Protein AF-A0A5N6JYS1-F1 (afdb_monomer_lite)

pLDDT: mean 79.21, std 24.76, range [28.66, 98.62]

Organism: Monilinia laxa (NCBI:txid61186)

Radius of gyration: 26.82 Å; chains: 1; bounding box: 50×102×78 Å

Secondary structure (DSSP, 8-state):
---PPP----------PPPPP---S-----HHHHHHHHHTTTSSS---------------------PPPPPSEEEEEEE-TT--EEEEEEE--STTPPTT---GGGSBTTTEEEEPPPTT-TT--EEEEEEEE-HHHHHHTTHHHHHHHHHHHTEEE-GGG-EEE--HHHHHHHIIIIIIITSHHHHTSSS---EEEEEEEEETTEEEEEEEE-SSEEEEEE--TT-SS-EEEEEE-TTS-S-EEEEEEEEPPP-

Structure (mmCIF, N/CA/C/O backbone):
data_AF-A0A5N6JYS1-F1
#
_entry.id   AF-A0A5N6JYS1-F1
#
loop_
_atom_site.group_PDB
_atom_site.id
_atom_site.type_symbol
_atom_site.label_atom_id
_atom_site.label_alt_id
_atom_site.label_comp_id
_atom_site.label_asym_id
_atom_site.label_entity_id
_atom_site.label_seq_id
_atom_site.pdbx_PDB_ins_code
_atom_site.Cartn_x
_atom_site.Cartn_y
_atom_site.Cartn_z
_atom_site.occupancy
_atom_site.B_iso_or_equiv
_atom_site.auth_seq_id
_atom_site.auth_comp_id
_atom_site.auth_asym_id
_atom_site.auth_atom_id
_atom_site.pdbx_PDB_model_num
ATOM 1 N N . MET A 1 1 ? -22.223 -52.448 -50.690 1.00 45.16 1 MET A N 1
ATOM 2 C CA . MET A 1 1 ? -23.169 -51.683 -51.524 1.00 45.16 1 MET A CA 1
ATOM 3 C C . MET A 1 1 ? -24.237 -51.101 -50.610 1.00 45.16 1 MET A C 1
ATOM 5 O O . MET A 1 1 ? -25.257 -51.737 -50.452 1.00 45.16 1 MET A O 1
ATOM 9 N N . PHE A 1 2 ? -23.939 -49.979 -49.949 1.00 29.14 2 PHE A N 1
ATOM 10 C CA . PHE A 1 2 ? -24.845 -49.125 -49.156 1.00 29.14 2 PHE A CA 1
ATOM 11 C C . PHE A 1 2 ? -24.061 -47.809 -48.946 1.00 29.14 2 PHE A C 1
ATOM 13 O O . PHE A 1 2 ? -23.077 -47.814 -48.219 1.00 29.14 2 PHE A O 1
ATOM 20 N N . SER A 1 3 ? -24.120 -46.875 -49.903 1.00 32.34 3 SER A N 1
ATOM 21 C CA . SER A 1 3 ? -24.964 -45.663 -49.911 1.00 32.34 3 SER A CA 1
ATOM 22 C C . SER A 1 3 ? -24.557 -44.633 -48.845 1.00 32.34 3 SER A C 1
ATOM 24 O O . SER A 1 3 ? -25.004 -44.705 -47.704 1.00 32.34 3 SER A O 1
ATOM 26 N N . GLU A 1 4 ? -23.718 -43.675 -49.254 1.00 35.41 4 GLU A N 1
ATOM 27 C CA . GLU A 1 4 ? -23.450 -42.422 -48.536 1.00 35.41 4 GLU A CA 1
ATOM 28 C C . GLU A 1 4 ? -24.687 -41.507 -48.571 1.00 35.41 4 GLU A C 1
ATOM 30 O O . GLU A 1 4 ? -25.320 -41.386 -49.626 1.00 35.41 4 GLU A O 1
ATOM 35 N N . PRO A 1 5 ? -25.030 -40.814 -47.473 1.00 37.06 5 PRO A N 1
ATOM 36 C CA . PRO A 1 5 ? -25.965 -39.707 -47.533 1.00 37.06 5 PRO A CA 1
ATOM 37 C C . PRO A 1 5 ? -25.233 -38.391 -47.826 1.00 37.06 5 PRO A C 1
ATOM 39 O O . PRO A 1 5 ? -24.403 -37.919 -47.051 1.0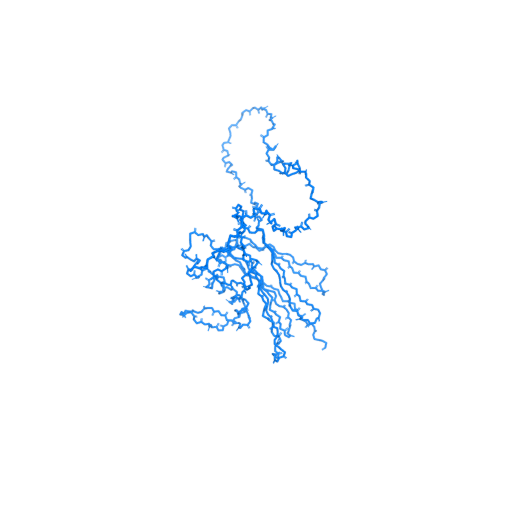0 37.06 5 PRO A O 1
ATOM 42 N N . ASN A 1 6 ? -25.612 -37.785 -48.953 1.00 34.28 6 ASN A N 1
ATOM 43 C CA . ASN A 1 6 ? -25.390 -36.381 -49.280 1.00 34.28 6 ASN A CA 1
ATOM 44 C C . ASN A 1 6 ? -25.891 -35.477 -48.143 1.00 34.28 6 ASN A C 1
ATOM 46 O O . ASN A 1 6 ? -27.088 -35.463 -47.854 1.00 34.28 6 ASN A O 1
ATOM 50 N N . ILE A 1 7 ? -25.005 -34.661 -47.570 1.00 34.16 7 ILE A N 1
ATOM 51 C CA . ILE A 1 7 ? -25.397 -33.488 -46.785 1.00 34.16 7 ILE A CA 1
ATOM 52 C C . ILE A 1 7 ? -24.895 -32.254 -47.529 1.00 34.16 7 ILE A C 1
ATOM 54 O O . ILE A 1 7 ? -23.700 -31.984 -47.627 1.00 34.16 7 ILE A O 1
ATOM 58 N N . SER A 1 8 ? -25.856 -31.531 -48.093 1.00 33.41 8 SER A N 1
ATOM 59 C CA . SER A 1 8 ? -25.707 -30.229 -48.727 1.00 33.41 8 SER A CA 1
ATOM 60 C C . SER A 1 8 ? -25.191 -29.188 -47.731 1.00 33.41 8 SER A C 1
ATOM 62 O O . SER A 1 8 ? -25.818 -28.958 -46.697 1.00 33.41 8 SER A O 1
ATOM 64 N N . LEU A 1 9 ? -24.094 -28.507 -48.069 1.00 31.94 9 LEU A N 1
ATOM 65 C CA . LEU A 1 9 ? -23.661 -27.282 -47.398 1.00 31.94 9 LEU A CA 1
ATOM 66 C C . LEU A 1 9 ? -24.655 -26.153 -47.704 1.00 31.94 9 LEU A C 1
ATOM 68 O O . LEU A 1 9 ? -24.569 -25.498 -48.740 1.00 31.94 9 LEU A O 1
ATOM 72 N N . SER A 1 10 ? -25.598 -25.913 -46.793 1.00 31.75 10 SER A N 1
ATOM 73 C CA . SER A 1 10 ? -26.324 -24.647 -46.737 1.00 31.75 10 SER A CA 1
ATOM 74 C C . SER A 1 10 ? -25.455 -23.623 -46.006 1.00 31.75 10 SER A C 1
ATOM 76 O O . SER A 1 10 ? -25.272 -23.706 -44.791 1.00 31.75 10 SER A O 1
ATOM 78 N N . THR A 1 11 ? -24.914 -22.650 -46.734 1.00 37.06 11 THR A N 1
ATOM 79 C CA . THR A 1 11 ? -24.285 -21.457 -46.160 1.00 37.06 11 THR A CA 1
ATOM 80 C C . THR A 1 11 ? -25.364 -20.563 -45.549 1.00 37.06 11 THR A C 1
ATOM 82 O O . THR A 1 11 ? -25.864 -19.642 -46.191 1.00 37.06 11 THR A O 1
ATOM 85 N N . GLY A 1 12 ? -25.761 -20.867 -44.315 1.00 30.33 12 GLY A N 1
ATOM 86 C CA . GLY A 1 12 ? -26.514 -19.957 -43.460 1.00 30.33 12 GLY A CA 1
ATOM 87 C C . GLY A 1 12 ? -25.536 -19.187 -42.582 1.00 30.33 12 GLY A C 1
ATOM 88 O O . GLY A 1 12 ? -24.854 -19.782 -41.751 1.00 30.33 12 GLY A O 1
ATOM 89 N N . SER A 1 13 ? -25.434 -17.872 -42.766 1.00 37.97 13 SER A N 1
ATOM 90 C CA . SER A 1 13 ? -24.676 -17.004 -41.866 1.00 37.97 13 SER A CA 1
ATOM 91 C C . SER A 1 13 ? -25.397 -16.914 -40.517 1.00 37.97 13 SER A C 1
ATOM 93 O O . SER A 1 13 ? -26.299 -16.094 -40.347 1.00 37.97 13 SER A O 1
ATOM 95 N N . SER A 1 14 ? -25.024 -17.745 -39.544 1.00 32.78 14 SER A N 1
ATOM 96 C CA . SER A 1 14 ? -25.437 -17.528 -38.157 1.00 32.78 14 SER A CA 1
ATOM 97 C C . SER A 1 14 ? -24.543 -16.445 -37.552 1.00 32.78 14 SER A C 1
ATOM 99 O O . SER A 1 14 ? -23.437 -16.719 -37.081 1.00 32.78 14 SER A O 1
ATOM 101 N N . ALA A 1 15 ? -25.000 -15.195 -37.615 1.00 35.41 15 ALA A N 1
ATOM 102 C CA . ALA A 1 15 ? -24.423 -14.117 -36.831 1.00 35.41 15 ALA A CA 1
ATOM 103 C C . ALA A 1 15 ? -24.631 -14.448 -35.346 1.00 35.41 15 ALA A C 1
ATOM 105 O O . ALA A 1 15 ? -25.757 -14.474 -34.859 1.00 35.41 15 ALA A O 1
ATOM 106 N N . ILE A 1 16 ? -23.546 -14.751 -34.637 1.00 38.19 16 ILE A N 1
ATOM 107 C CA . ILE A 1 16 ? -23.553 -14.771 -33.176 1.00 38.19 16 ILE A CA 1
ATOM 108 C C . ILE A 1 16 ? -23.672 -13.306 -32.749 1.00 38.19 16 ILE A C 1
ATOM 110 O O . ILE A 1 16 ? -22.707 -12.545 -32.862 1.00 38.19 16 ILE A O 1
ATOM 114 N N . GLU A 1 17 ? -24.869 -12.897 -32.330 1.00 34.84 17 GLU A N 1
ATOM 115 C CA . GLU A 1 17 ? -25.101 -11.584 -31.732 1.00 34.84 17 GLU A CA 1
ATOM 116 C C . GLU A 1 17 ? -24.231 -11.448 -30.479 1.00 34.84 17 GLU A C 1
ATOM 118 O O . GLU A 1 17 ? -24.346 -12.206 -29.514 1.00 34.84 17 GLU A O 1
ATOM 123 N N . ARG A 1 18 ? -23.306 -10.485 -30.513 1.00 38.16 18 ARG A N 1
ATOM 124 C CA . ARG A 1 18 ? -22.571 -10.057 -29.323 1.00 38.16 18 ARG A CA 1
ATOM 125 C C . ARG A 1 18 ? -23.563 -9.347 -28.400 1.00 38.16 18 ARG A C 1
ATOM 127 O O . ARG A 1 18 ? -24.349 -8.550 -28.912 1.00 38.16 18 ARG A O 1
ATOM 134 N N . PRO A 1 19 ? -23.519 -9.561 -27.073 1.00 34.88 19 PRO A N 1
ATOM 135 C CA . PRO A 1 19 ? -24.305 -8.742 -26.164 1.00 34.88 19 PRO A CA 1
ATOM 136 C C . PRO A 1 19 ? -23.917 -7.277 -26.380 1.00 34.88 19 PRO A C 1
ATOM 138 O O . PRO A 1 19 ? -22.744 -6.912 -26.270 1.00 34.88 19 PRO A O 1
ATOM 141 N N . SER A 1 20 ? -24.904 -6.466 -26.760 1.00 33.12 20 SER A N 1
ATOM 142 C CA . SER A 1 20 ? -24.770 -5.023 -26.902 1.00 33.12 20 SER A CA 1
ATOM 143 C C . SER A 1 20 ? -24.326 -4.451 -25.563 1.00 33.12 20 SER A C 1
ATOM 145 O O . SER A 1 20 ? -25.041 -4.586 -24.566 1.00 33.12 20 SER A O 1
ATOM 147 N N . SER A 1 21 ? -23.152 -3.827 -25.532 1.00 37.12 21 SER A N 1
ATOM 148 C CA . SER A 1 21 ? -22.798 -2.947 -24.434 1.00 37.12 21 SER A CA 1
ATOM 149 C C . SER A 1 21 ? -23.857 -1.844 -24.385 1.00 37.12 21 SER A C 1
ATOM 151 O O . SER A 1 21 ? -24.158 -1.185 -25.377 1.00 37.12 21 SER A O 1
ATOM 153 N N . THR A 1 22 ? -24.523 -1.725 -23.243 1.00 40.88 22 THR A N 1
ATOM 154 C CA . THR A 1 22 ? -25.420 -0.612 -22.942 1.00 40.88 22 THR A CA 1
ATOM 155 C C . THR A 1 22 ? -24.595 0.511 -22.328 1.00 40.88 22 THR A C 1
ATOM 157 O O . THR A 1 22 ? -24.808 0.910 -21.185 1.00 40.88 22 THR A O 1
ATOM 160 N N . ASP A 1 23 ? -23.595 0.986 -23.054 1.00 40.16 23 ASP A N 1
ATOM 161 C CA . ASP A 1 23 ? -23.034 2.311 -22.870 1.00 40.16 23 ASP A CA 1
ATOM 162 C C . ASP A 1 23 ? -24.026 3.295 -23.495 1.00 40.16 23 ASP A C 1
ATOM 164 O O . ASP A 1 23 ? -24.201 3.388 -24.708 1.00 40.16 23 ASP A O 1
ATOM 168 N N . GLY A 1 24 ? -24.790 3.946 -22.617 1.00 34.91 24 GLY A N 1
ATOM 169 C CA . GLY A 1 24 ? -25.842 4.878 -22.991 1.00 34.91 24 GLY A CA 1
ATOM 170 C C . GLY A 1 24 ? -25.336 5.984 -23.917 1.00 34.91 24 GLY A C 1
ATOM 171 O O . GLY A 1 24 ? -24.263 6.556 -23.719 1.00 34.91 24 GLY A O 1
ATOM 172 N N . TYR A 1 25 ? -26.164 6.315 -24.907 1.00 39.53 25 TYR A N 1
ATOM 173 C CA . TYR A 1 25 ? -26.065 7.512 -25.738 1.00 39.53 25 TYR A CA 1
ATOM 174 C C . TYR A 1 25 ? -26.181 8.782 -24.875 1.00 39.53 25 TYR A C 1
ATOM 176 O O . TYR A 1 25 ? -27.241 9.393 -24.790 1.00 39.53 25 TYR A O 1
ATOM 184 N N . ALA A 1 26 ? -25.098 9.164 -24.200 1.00 38.31 26 ALA A N 1
ATOM 185 C CA . ALA A 1 26 ? -24.898 10.483 -23.598 1.00 38.31 26 ALA A CA 1
ATOM 186 C C . ALA A 1 26 ? -23.414 10.701 -23.243 1.00 38.31 26 ALA A C 1
ATOM 188 O O . ALA A 1 26 ? -23.075 11.062 -22.121 1.00 38.31 26 ALA A O 1
ATOM 189 N N . SER A 1 27 ? -22.507 10.469 -24.195 1.00 39.09 27 SER A N 1
ATOM 190 C CA . SER A 1 27 ? -21.166 11.066 -24.133 1.00 39.09 27 SER A CA 1
ATOM 191 C C . SER A 1 27 ? -21.196 12.350 -24.965 1.00 39.09 27 SER A C 1
ATOM 193 O O . SER A 1 27 ? -21.587 12.269 -26.132 1.00 39.09 27 SER A O 1
ATOM 195 N N . PRO A 1 28 ? -20.843 13.530 -24.423 1.00 38.03 28 PRO A N 1
ATOM 196 C CA . PRO A 1 28 ? -20.785 14.746 -25.223 1.00 38.03 28 PRO A CA 1
ATOM 197 C C . PRO A 1 28 ? -19.745 14.578 -26.331 1.00 38.03 28 PRO A C 1
ATOM 199 O O . PRO A 1 28 ? -18.569 14.340 -26.063 1.00 38.03 28 PRO A O 1
ATOM 202 N N . VAL A 1 29 ? -20.191 14.695 -27.579 1.00 46.28 29 VAL A N 1
ATOM 203 C CA . VAL A 1 29 ? -19.352 14.655 -28.782 1.00 46.28 29 VAL A CA 1
ATOM 204 C C . VAL A 1 29 ? -18.820 16.063 -29.067 1.00 46.28 29 VAL A C 1
ATOM 206 O O . VAL A 1 29 ? -18.966 16.569 -30.168 1.00 46.28 29 VAL A O 1
ATOM 209 N N . ASP A 1 30 ? -18.233 16.726 -28.071 1.00 44.41 30 ASP A N 1
ATOM 210 C CA . ASP A 1 30 ? -17.579 18.024 -28.278 1.00 44.41 30 ASP A CA 1
ATOM 211 C C . ASP A 1 30 ? -16.066 17.812 -28.336 1.00 44.41 30 ASP A C 1
ATOM 213 O O . ASP A 1 30 ? -15.340 17.982 -27.354 1.00 44.41 30 ASP A O 1
ATOM 217 N N . GLN A 1 31 ? -15.582 17.435 -29.523 1.00 46.91 31 GLN A N 1
ATOM 218 C CA . GLN A 1 31 ? -14.148 17.420 -29.837 1.00 46.91 31 GLN A CA 1
ATOM 219 C C . GLN A 1 31 ? -13.515 18.821 -29.727 1.00 46.91 31 GLN A C 1
ATOM 221 O O . GLN A 1 31 ? -12.303 18.920 -29.553 1.00 46.91 31 GLN A O 1
ATOM 226 N N . GLU A 1 32 ? -14.312 19.893 -29.747 1.00 43.34 32 GLU A N 1
ATOM 227 C CA . GLU A 1 32 ? -13.820 21.273 -29.655 1.00 43.34 32 GLU A CA 1
ATOM 228 C C . GLU A 1 32 ? -13.340 21.657 -28.242 1.00 43.34 32 GLU A C 1
ATOM 230 O O . GLU A 1 32 ? -12.307 22.311 -28.115 1.00 43.34 32 GLU A O 1
ATOM 235 N N . LYS A 1 33 ? -13.970 21.164 -27.162 1.00 41.94 33 LYS A N 1
ATOM 236 C CA . LYS A 1 33 ? -13.550 21.501 -25.780 1.00 41.94 33 LYS A CA 1
ATOM 237 C C . LYS A 1 33 ? -12.252 20.826 -25.340 1.00 41.94 33 LYS A C 1
ATOM 239 O O . LYS A 1 33 ? -11.514 21.371 -24.522 1.00 41.94 33 LYS A O 1
ATOM 244 N N . VAL A 1 34 ? -11.954 19.644 -25.883 1.00 42.91 34 VAL A N 1
ATOM 245 C CA . VAL A 1 34 ? -10.694 18.935 -25.594 1.00 42.91 34 VAL A CA 1
ATOM 246 C C . VAL A 1 34 ? -9.514 19.638 -26.274 1.00 42.91 34 VAL A C 1
ATOM 248 O O . VAL A 1 34 ? -8.416 19.677 -25.717 1.00 42.91 34 VAL A O 1
ATOM 251 N N . ILE A 1 35 ? -9.750 20.251 -27.439 1.00 45.38 35 ILE A N 1
ATOM 252 C CA . ILE A 1 35 ? -8.749 21.056 -28.146 1.00 45.38 35 ILE A CA 1
ATOM 253 C C . ILE A 1 35 ? -8.530 22.390 -27.423 1.00 45.38 35 ILE A C 1
ATOM 255 O O . ILE A 1 35 ? -7.378 22.782 -27.247 1.00 45.38 35 ILE A O 1
ATOM 259 N N . GLU A 1 36 ? -9.590 23.030 -26.916 1.00 39.97 36 GLU A N 1
ATOM 260 C CA . GLU A 1 36 ? -9.508 24.344 -26.259 1.00 39.97 36 GLU A CA 1
ATOM 261 C C . GLU A 1 36 ? -8.572 24.344 -25.028 1.00 39.97 36 GLU A C 1
ATOM 263 O O . GLU A 1 36 ? -7.779 25.273 -24.834 1.00 39.97 36 GLU A O 1
ATOM 268 N N . MET A 1 37 ? -8.560 23.246 -24.258 1.00 42.53 37 MET A N 1
ATOM 269 C CA . MET A 1 37 ? -7.674 23.080 -23.095 1.00 42.53 37 MET A CA 1
ATOM 270 C C . MET A 1 37 ? -6.198 22.858 -23.481 1.00 42.53 37 MET A C 1
ATOM 272 O O . MET A 1 37 ? -5.306 23.252 -22.733 1.00 42.53 37 MET A O 1
ATOM 276 N N . HIS A 1 38 ? -5.923 22.265 -24.651 1.00 41.84 38 HIS A N 1
ATOM 277 C CA . HIS A 1 38 ? -4.558 22.115 -25.178 1.00 41.84 38 HIS A CA 1
ATOM 278 C C . HIS A 1 38 ? -4.071 23.373 -25.918 1.00 41.84 38 HIS A C 1
ATOM 280 O O . HIS A 1 38 ? -2.881 23.685 -25.871 1.00 41.84 38 HIS A O 1
ATOM 286 N N . SER A 1 39 ? -4.964 24.136 -26.558 1.00 38.03 39 SER A N 1
ATOM 287 C CA . SER A 1 39 ? -4.609 25.380 -27.254 1.00 38.03 39 SER A CA 1
ATOM 288 C C . SER A 1 39 ? -4.333 26.551 -26.310 1.00 38.03 39 SER A C 1
ATOM 290 O O . SER A 1 39 ? -3.505 27.401 -26.631 1.00 38.03 39 SER A O 1
ATOM 292 N N . ALA A 1 40 ? -4.951 26.583 -25.122 1.00 40.28 40 ALA A N 1
ATOM 293 C CA . ALA A 1 40 ? -4.690 27.623 -24.121 1.00 40.28 40 ALA A CA 1
ATOM 294 C C . ALA A 1 40 ? -3.216 27.660 -23.665 1.00 40.28 40 ALA A C 1
ATOM 296 O O . ALA A 1 40 ? -2.707 28.717 -23.302 1.00 40.28 40 ALA A O 1
ATOM 297 N N . LEU A 1 41 ? -2.510 26.528 -23.748 1.00 40.97 41 LEU A N 1
ATOM 298 C CA . LEU A 1 41 ? -1.088 26.421 -23.410 1.00 40.97 41 LEU A CA 1
ATOM 299 C C . LEU A 1 41 ? -0.163 26.919 -24.539 1.00 40.97 41 LEU A C 1
ATOM 301 O O . LEU A 1 41 ? 0.992 27.246 -24.283 1.00 40.97 41 LEU A O 1
ATOM 305 N N . LEU A 1 42 ? -0.671 27.018 -25.774 1.00 39.12 42 LEU A N 1
ATOM 306 C CA . LEU A 1 42 ? 0.089 27.446 -26.956 1.00 39.12 42 LEU A CA 1
ATOM 307 C C . LEU A 1 42 ? -0.069 28.940 -27.290 1.00 39.12 42 LEU A C 1
ATOM 309 O O . LEU A 1 42 ? 0.766 29.481 -28.007 1.00 39.12 42 LEU A O 1
ATOM 313 N N . ASN A 1 43 ? -1.075 29.630 -26.739 1.00 32.69 43 ASN A N 1
ATOM 314 C CA . ASN A 1 43 ? -1.372 31.033 -27.069 1.00 32.69 43 ASN A CA 1
ATOM 315 C C . ASN A 1 43 ? -0.724 32.090 -26.151 1.00 32.69 43 ASN A C 1
ATOM 317 O O . ASN A 1 43 ? -0.975 33.276 -26.339 1.00 32.69 43 ASN A O 1
ATOM 321 N N . LEU A 1 44 ? 0.142 31.723 -25.198 1.00 37.62 44 LEU A N 1
ATOM 322 C CA . LEU A 1 44 ? 0.865 32.711 -24.370 1.00 37.62 44 LEU A CA 1
ATOM 323 C C . LEU A 1 44 ? 2.254 33.077 -24.927 1.00 37.62 44 LEU A C 1
ATOM 325 O O . LEU A 1 44 ? 3.114 33.575 -24.205 1.00 37.62 44 LEU A O 1
ATOM 329 N N . ALA A 1 45 ? 2.497 32.822 -26.212 1.00 41.59 45 ALA A N 1
ATOM 330 C CA . ALA A 1 45 ? 3.784 33.081 -26.847 1.00 41.59 45 ALA A CA 1
ATOM 331 C C . ALA A 1 45 ? 3.651 33.855 -28.164 1.00 41.59 45 ALA A C 1
ATOM 333 O O . ALA A 1 45 ? 4.309 33.500 -29.132 1.00 41.59 45 ALA A O 1
ATOM 334 N N . GLN A 1 46 ? 2.830 34.909 -28.219 1.00 42.84 46 GLN A N 1
ATOM 335 C CA . GLN A 1 46 ? 3.012 35.983 -29.206 1.00 42.84 46 GLN A CA 1
ATOM 336 C C . GLN A 1 46 ? 2.088 37.175 -28.942 1.00 42.84 46 GLN A C 1
ATOM 338 O O . GLN A 1 46 ? 0.905 37.105 -29.231 1.00 42.84 46 GLN A O 1
ATOM 343 N N . GLU A 1 47 ? 2.657 38.275 -28.446 1.00 29.91 47 GLU A N 1
ATOM 344 C CA . GLU A 1 47 ? 2.360 39.654 -28.868 1.00 29.91 47 GLU A CA 1
ATOM 345 C C . GLU A 1 47 ? 3.408 40.586 -28.231 1.00 29.91 47 GLU A C 1
ATOM 347 O O . GLU A 1 47 ? 3.641 40.553 -27.024 1.00 29.91 47 GLU A O 1
ATOM 352 N N . GLY A 1 48 ? 4.144 41.324 -29.066 1.00 31.89 48 GLY A N 1
ATOM 353 C CA . GLY A 1 48 ? 5.336 42.079 -28.669 1.00 31.89 48 GLY A CA 1
ATOM 354 C C . GLY A 1 48 ? 5.107 43.574 -28.458 1.00 31.89 48 GLY A C 1
ATOM 355 O O . GLY A 1 48 ? 4.067 44.117 -28.813 1.00 31.89 48 GLY A O 1
ATOM 356 N N . THR A 1 49 ? 6.137 44.272 -27.970 1.00 28.66 49 THR A N 1
ATOM 357 C CA . THR A 1 49 ? 6.435 45.662 -28.361 1.00 28.66 49 THR A CA 1
ATOM 358 C C . THR A 1 49 ? 7.937 45.939 -28.184 1.00 28.66 49 THR A C 1
ATOM 360 O O . THR A 1 49 ? 8.558 45.477 -27.231 1.00 28.66 49 THR A O 1
ATOM 363 N N . ILE A 1 50 ? 8.520 46.637 -29.157 1.00 39.44 50 ILE A N 1
ATOM 364 C CA . ILE A 1 50 ? 9.934 47.036 -29.280 1.00 39.44 50 ILE A CA 1
ATOM 365 C C . ILE A 1 50 ? 10.130 48.376 -28.553 1.00 39.44 50 ILE A C 1
ATOM 367 O O . ILE A 1 50 ? 9.269 49.213 -28.766 1.00 39.44 50 ILE A O 1
ATOM 371 N N . GLU A 1 51 ? 11.230 48.595 -27.801 1.00 31.95 51 GLU A N 1
ATOM 372 C CA . GLU A 1 51 ? 12.090 49.817 -27.806 1.00 31.95 51 GLU A CA 1
ATOM 373 C C . GLU A 1 51 ? 13.379 49.648 -26.942 1.00 31.95 51 GLU A C 1
ATOM 375 O O . GLU A 1 51 ? 13.296 49.331 -25.761 1.00 31.95 51 GLU A O 1
ATOM 380 N N . GLY A 1 52 ? 14.556 49.953 -27.526 1.00 31.42 52 GLY A N 1
ATOM 381 C CA . GLY A 1 52 ? 15.709 50.615 -26.864 1.00 31.42 52 GLY A CA 1
ATOM 382 C C . GLY A 1 52 ? 16.797 49.782 -26.139 1.00 31.42 52 GLY A C 1
ATOM 383 O O . GLY A 1 52 ? 16.458 48.973 -25.286 1.00 31.42 52 GLY A O 1
ATOM 384 N N . PRO A 1 53 ? 18.114 49.994 -26.399 1.00 54.69 53 PRO A N 1
ATOM 385 C CA . PRO A 1 53 ? 19.189 49.108 -25.939 1.00 54.69 53 PRO A CA 1
ATOM 386 C C . PRO A 1 53 ? 19.788 49.528 -24.587 1.00 54.69 53 PRO A C 1
ATOM 388 O O . PRO A 1 53 ? 20.037 50.709 -24.360 1.00 54.69 53 PRO A O 1
ATOM 391 N N . ASN A 1 54 ? 20.111 48.557 -23.729 1.00 33.19 54 ASN A N 1
ATOM 392 C CA . ASN A 1 54 ? 21.266 48.643 -22.830 1.00 33.19 54 ASN A CA 1
ATOM 393 C C . ASN A 1 54 ? 21.680 47.251 -22.340 1.00 33.19 54 ASN A C 1
ATOM 395 O O . ASN A 1 54 ? 20.871 46.472 -21.837 1.00 33.19 54 ASN A O 1
ATOM 399 N N . GLU A 1 55 ? 22.966 46.964 -22.515 1.00 46.22 55 GLU A N 1
ATOM 400 C CA . GLU A 1 55 ? 23.649 45.764 -22.055 1.00 46.22 55 GLU A CA 1
ATOM 401 C C . GLU A 1 55 ? 23.511 45.583 -20.538 1.00 46.22 55 GLU A C 1
ATOM 403 O O . GLU A 1 55 ? 23.935 46.420 -19.746 1.00 46.22 55 GLU A O 1
ATOM 408 N N . SER A 1 56 ? 22.990 44.432 -20.127 1.00 36.12 56 SER A N 1
ATOM 409 C CA . SER A 1 56 ? 23.571 43.665 -19.025 1.00 36.12 56 SER A CA 1
ATOM 410 C C . SER A 1 56 ? 23.128 42.215 -19.181 1.00 36.12 56 SER A C 1
ATOM 412 O O . SER A 1 56 ? 21.952 41.876 -19.068 1.00 36.12 56 SER A O 1
ATOM 414 N N . THR A 1 57 ? 24.083 41.358 -19.526 1.00 39.59 57 THR A N 1
ATOM 415 C CA . THR A 1 57 ? 23.900 39.914 -19.650 1.00 39.59 57 THR A CA 1
ATOM 416 C C . THR A 1 57 ? 23.539 39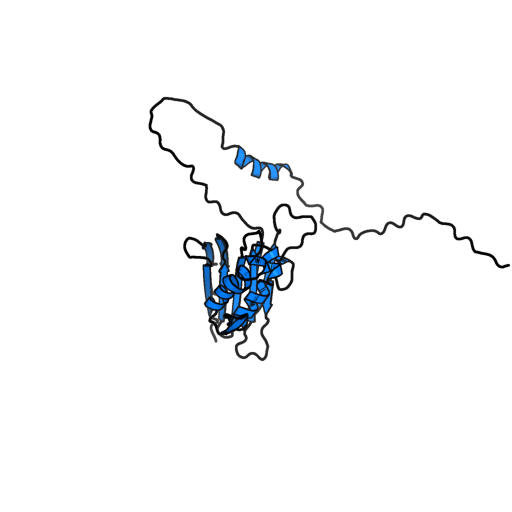.339 -18.284 1.00 39.59 57 THR A C 1
ATOM 418 O O . THR A 1 57 ? 24.410 39.017 -17.481 1.00 39.59 57 THR A O 1
ATOM 421 N N . ILE A 1 58 ? 22.243 39.223 -18.005 1.00 42.56 58 ILE A N 1
ATOM 422 C CA . ILE A 1 58 ? 21.724 38.335 -16.970 1.00 42.56 58 ILE A CA 1
ATOM 423 C C . ILE A 1 58 ? 21.315 37.061 -17.703 1.00 42.56 58 ILE A C 1
ATOM 425 O O . ILE A 1 58 ? 20.246 36.999 -18.312 1.00 42.56 58 ILE A O 1
ATOM 429 N N . GLU A 1 59 ? 22.182 36.047 -17.667 1.00 42.41 59 GLU A N 1
ATOM 430 C CA . GLU A 1 59 ? 21.808 34.671 -17.999 1.00 42.41 59 GLU A CA 1
ATOM 431 C C . GLU A 1 59 ? 20.738 34.205 -17.000 1.00 42.41 59 GLU A C 1
ATOM 433 O O . GLU A 1 59 ? 21.011 33.595 -15.967 1.00 42.41 59 GLU A O 1
ATOM 438 N N . SER A 1 60 ? 19.484 34.534 -17.295 1.00 42.03 60 SER A N 1
ATOM 439 C CA . SER A 1 60 ? 18.333 33.922 -16.652 1.00 42.03 60 SER A CA 1
ATOM 440 C C . SER A 1 60 ? 18.144 32.549 -17.284 1.00 42.03 60 SER A C 1
ATOM 442 O O . SER A 1 60 ? 17.462 32.371 -18.289 1.00 42.03 60 SER A O 1
ATOM 444 N N . THR A 1 61 ? 18.798 31.551 -16.693 1.00 41.16 61 THR A N 1
ATOM 445 C CA . THR A 1 61 ? 18.380 30.162 -16.872 1.00 41.16 61 THR A CA 1
ATOM 446 C C . THR A 1 61 ? 16.874 30.099 -16.584 1.00 41.16 61 THR A C 1
ATOM 448 O O . THR A 1 61 ? 16.446 30.530 -15.507 1.00 41.16 61 THR A O 1
ATOM 451 N N . PRO A 1 62 ? 16.030 29.644 -17.529 1.00 44.00 62 PRO A N 1
ATOM 452 C CA . PRO A 1 62 ? 14.601 29.579 -17.285 1.00 44.00 62 PRO A CA 1
ATOM 453 C C . PRO A 1 62 ? 14.381 28.577 -16.153 1.00 44.00 62 PRO A C 1
ATOM 455 O O . PRO A 1 62 ? 14.647 27.383 -16.304 1.00 44.00 62 PRO A O 1
ATOM 458 N N . LYS A 1 63 ? 13.929 29.067 -14.992 1.00 43.28 63 LYS A N 1
ATOM 459 C CA . LYS A 1 63 ? 13.443 28.209 -13.910 1.00 43.28 63 LYS A CA 1
ATOM 460 C C . LYS A 1 63 ? 12.331 27.351 -14.507 1.00 43.28 63 LYS A C 1
ATOM 462 O O . LYS A 1 63 ? 11.290 27.888 -14.883 1.00 43.28 63 LYS A O 1
ATOM 467 N N . LYS A 1 64 ? 12.565 26.040 -14.632 1.00 50.12 64 LYS A N 1
ATOM 468 C CA . LYS A 1 64 ? 11.505 25.072 -14.936 1.00 50.12 64 LYS A CA 1
ATOM 469 C C . LYS A 1 64 ? 10.344 25.365 -13.987 1.00 50.12 64 LYS A C 1
ATOM 471 O O . LYS A 1 64 ? 10.545 25.398 -12.776 1.00 50.12 64 LYS A O 1
ATOM 476 N N . LEU A 1 65 ? 9.162 25.615 -14.540 1.00 52.62 65 LEU A N 1
ATOM 477 C CA . LEU A 1 65 ? 7.928 25.599 -13.767 1.00 52.62 65 LEU A CA 1
ATOM 478 C C . LEU A 1 65 ? 7.819 24.203 -13.146 1.00 52.62 65 LEU A C 1
ATOM 480 O O . LEU A 1 65 ? 7.713 23.214 -13.869 1.00 52.62 65 LEU A O 1
ATOM 484 N N . ASP A 1 66 ? 7.943 24.137 -11.824 1.00 65.94 66 ASP A N 1
ATOM 485 C CA . ASP A 1 66 ? 7.914 22.906 -11.035 1.00 65.94 66 ASP A CA 1
ATOM 486 C C . ASP A 1 66 ? 6.458 22.449 -10.871 1.00 65.94 66 ASP A C 1
ATOM 488 O O . ASP A 1 66 ? 5.820 22.654 -9.839 1.00 65.94 66 ASP A O 1
ATOM 492 N N . VAL A 1 67 ? 5.873 21.965 -11.968 1.00 76.75 67 VAL A N 1
ATOM 493 C CA . VAL A 1 67 ? 4.509 21.430 -11.991 1.00 76.75 67 VAL A CA 1
ATOM 494 C C . VAL A 1 67 ? 4.555 19.921 -11.766 1.00 76.75 67 VAL A C 1
ATOM 496 O O . VAL A 1 67 ? 5.192 19.195 -12.530 1.00 76.75 67 VAL A O 1
ATOM 499 N N . ASP A 1 68 ? 3.876 19.447 -10.718 1.00 78.25 68 ASP A N 1
ATOM 500 C CA . ASP A 1 68 ? 3.762 18.015 -10.427 1.00 78.25 68 ASP A CA 1
ATOM 501 C C . ASP A 1 68 ? 3.028 17.307 -11.581 1.00 78.25 68 ASP A C 1
ATOM 503 O O . ASP A 1 68 ? 1.913 17.685 -11.956 1.00 78.25 68 ASP A O 1
ATOM 507 N N . LEU A 1 69 ? 3.633 16.253 -12.140 1.00 79.69 69 LEU A N 1
ATOM 508 C CA . LEU A 1 69 ? 2.947 15.398 -13.106 1.00 79.69 69 LEU A CA 1
ATOM 509 C C . LEU A 1 69 ? 1.949 14.501 -12.371 1.00 79.69 69 LEU A C 1
ATOM 511 O O . LEU A 1 69 ? 2.317 13.692 -11.518 1.00 79.69 69 LEU A O 1
ATOM 515 N N . ILE A 1 70 ? 0.674 14.627 -12.732 1.00 78.12 70 ILE A N 1
ATOM 516 C CA . ILE A 1 70 ? -0.398 13.812 -12.162 1.00 78.12 70 ILE A CA 1
ATOM 517 C C . ILE A 1 70 ? -0.309 12.398 -12.737 1.00 78.12 70 ILE A C 1
ATOM 519 O O . ILE A 1 70 ? -0.194 12.208 -13.947 1.00 78.12 70 ILE A O 1
ATOM 523 N N . THR A 1 71 ? -0.376 11.402 -11.855 1.00 79.88 71 THR A N 1
ATOM 524 C CA . THR A 1 71 ? -0.461 9.992 -12.243 1.00 79.88 71 THR A CA 1
ATOM 525 C C . THR A 1 71 ? -1.906 9.511 -12.165 1.00 79.88 71 THR A C 1
ATOM 527 O O . THR A 1 71 ? -2.658 9.907 -11.276 1.00 79.88 71 THR A O 1
ATOM 530 N N . ASP A 1 72 ? -2.295 8.620 -13.077 1.00 84.25 72 ASP A N 1
ATOM 531 C CA . ASP A 1 72 ? -3.689 8.189 -13.246 1.00 84.25 72 ASP A CA 1
ATOM 532 C C . ASP A 1 72 ? -4.163 7.166 -12.197 1.00 84.25 72 ASP A C 1
ATOM 534 O O . ASP A 1 72 ? -5.045 6.369 -12.500 1.00 84.25 72 ASP A O 1
ATOM 538 N N . THR A 1 73 ? -3.579 7.113 -10.994 1.00 93.38 73 THR A N 1
ATOM 539 C CA . THR A 1 73 ? -3.915 6.095 -9.979 1.00 93.38 73 THR A CA 1
ATOM 540 C C . THR A 1 73 ? -4.373 6.723 -8.671 1.00 93.38 73 THR A C 1
ATOM 542 O O . THR A 1 73 ? -3.704 7.590 -8.116 1.00 93.38 73 THR A O 1
ATOM 545 N N . VAL A 1 74 ? -5.491 6.224 -8.145 1.00 96.88 74 VAL A N 1
ATOM 546 C CA . VAL A 1 74 ? -6.072 6.633 -6.861 1.00 96.88 74 VAL A CA 1
ATOM 547 C C . VAL A 1 74 ? -6.416 5.409 -6.018 1.00 96.88 74 VAL A C 1
ATOM 549 O O . VAL A 1 74 ? -6.692 4.330 -6.546 1.00 96.88 74 VAL A O 1
ATOM 552 N N . GLY A 1 75 ? -6.426 5.574 -4.698 1.00 97.38 75 GLY A N 1
ATOM 553 C CA . GLY A 1 75 ? -6.803 4.521 -3.761 1.00 97.38 75 GLY A CA 1
ATOM 554 C C . GLY A 1 75 ? -7.472 5.086 -2.518 1.00 97.38 75 GLY A C 1
ATOM 555 O O . GLY A 1 75 ? -7.214 6.223 -2.127 1.00 97.38 75 GLY A O 1
ATOM 556 N N . ALA A 1 76 ? -8.337 4.286 -1.904 1.00 98.25 76 ALA A N 1
ATOM 557 C CA . ALA A 1 76 ? -9.054 4.644 -0.690 1.00 98.25 76 ALA A CA 1
ATOM 558 C C . ALA A 1 76 ? -9.158 3.441 0.248 1.00 98.25 76 ALA A C 1
ATOM 560 O O . ALA A 1 76 ? -9.309 2.300 -0.193 1.00 98.25 76 ALA A O 1
ATOM 561 N N . ILE A 1 77 ? -9.101 3.722 1.548 1.00 98.50 77 ILE A N 1
ATOM 562 C CA . ILE A 1 77 ? -9.352 2.764 2.623 1.00 98.50 77 ILE A CA 1
ATOM 563 C C . ILE A 1 77 ? -10.412 3.384 3.529 1.00 98.50 77 ILE A C 1
ATOM 565 O O . ILE A 1 77 ? -10.288 4.544 3.921 1.00 98.50 77 ILE A O 1
ATOM 569 N N . ALA A 1 78 ? -11.450 2.619 3.846 1.00 97.38 78 ALA A N 1
ATOM 570 C CA . ALA A 1 78 ? -12.542 3.033 4.711 1.00 97.38 78 ALA A CA 1
ATOM 571 C C . ALA A 1 78 ? -12.722 2.029 5.851 1.00 97.38 78 ALA A C 1
ATOM 573 O O . ALA A 1 78 ? -12.527 0.826 5.672 1.00 97.38 78 ALA A O 1
ATOM 574 N N . ILE A 1 79 ? -13.111 2.541 7.015 1.00 95.75 79 ILE A N 1
ATOM 575 C CA . ILE A 1 79 ? -13.488 1.744 8.180 1.00 95.75 79 ILE A CA 1
ATOM 576 C C . ILE A 1 79 ? -14.860 2.227 8.633 1.00 95.75 79 ILE A C 1
ATOM 578 O O . ILE A 1 79 ? -15.070 3.432 8.781 1.00 95.75 79 ILE A O 1
ATOM 582 N N . ASP A 1 80 ? -15.800 1.302 8.803 1.00 93.94 80 ASP A N 1
ATOM 583 C CA . ASP A 1 80 ? -17.148 1.629 9.263 1.00 93.94 80 ASP A CA 1
ATOM 584 C C . ASP A 1 80 ? -17.258 1.682 10.799 1.00 93.94 80 ASP A C 1
ATOM 586 O O . ASP A 1 80 ? -16.311 1.396 11.532 1.00 93.94 80 ASP A O 1
ATOM 590 N N . MET A 1 81 ? -18.443 2.038 11.304 1.00 90.81 81 MET A N 1
ATOM 591 C CA . MET A 1 81 ? -18.703 2.123 12.749 1.00 90.81 81 MET A CA 1
ATOM 592 C C . MET A 1 81 ? -18.637 0.775 13.483 1.00 90.81 81 MET A C 1
ATOM 594 O O . MET A 1 81 ? -18.570 0.757 14.707 1.00 90.81 81 MET A O 1
ATOM 598 N N . TYR A 1 82 ? -18.649 -0.343 12.753 1.00 89.69 82 TYR A N 1
ATOM 599 C CA . TYR A 1 82 ? -18.488 -1.688 13.306 1.00 89.69 82 TYR A CA 1
ATOM 600 C C . TYR A 1 82 ? -17.024 -2.154 13.269 1.00 89.69 82 TYR A C 1
ATOM 602 O O . TYR A 1 82 ? -16.731 -3.294 13.620 1.00 89.69 82 TYR A O 1
ATOM 610 N N . GLY A 1 83 ? -16.097 -1.298 12.824 1.00 89.12 83 GLY A N 1
ATOM 611 C CA . GLY A 1 83 ? -14.677 -1.617 12.714 1.00 89.12 83 GLY A CA 1
ATOM 612 C C . GLY A 1 83 ? -14.330 -2.514 11.524 1.00 89.12 83 GLY A C 1
ATOM 613 O O . GLY A 1 83 ? -13.231 -3.074 11.498 1.00 89.12 83 GLY A O 1
ATOM 614 N N . ARG A 1 84 ? -15.232 -2.666 10.542 1.00 93.31 84 ARG A N 1
ATOM 615 C CA . ARG A 1 84 ? -14.967 -3.424 9.312 1.00 93.31 84 ARG A CA 1
ATOM 616 C C . ARG A 1 84 ? -14.195 -2.551 8.336 1.00 93.31 84 ARG A C 1
ATOM 618 O O . ARG A 1 84 ? -14.579 -1.409 8.086 1.00 93.31 84 ARG A O 1
ATOM 625 N N . ILE A 1 85 ? -13.124 -3.104 7.775 1.00 96.56 85 ILE A N 1
ATOM 626 C CA . ILE A 1 85 ? -12.251 -2.409 6.831 1.00 96.56 85 ILE A CA 1
ATOM 627 C C . ILE A 1 85 ? -12.594 -2.785 5.388 1.00 96.56 85 ILE A C 1
ATOM 629 O O . ILE A 1 85 ? -12.884 -3.941 5.077 1.00 96.56 85 ILE A O 1
ATOM 633 N N . ALA A 1 86 ? -12.530 -1.806 4.496 1.00 97.62 86 ALA A N 1
ATOM 634 C CA . ALA A 1 86 ? -12.625 -1.997 3.058 1.00 97.62 86 ALA A CA 1
ATOM 635 C C . ALA A 1 86 ? -11.582 -1.126 2.359 1.00 97.62 86 ALA A C 1
ATOM 637 O O . ALA A 1 86 ? -11.246 -0.038 2.828 1.00 97.62 86 ALA A O 1
ATOM 638 N N . ALA A 1 87 ? -11.082 -1.593 1.221 1.00 98.25 87 ALA A N 1
ATOM 639 C CA . ALA A 1 87 ? -10.129 -0.849 0.418 1.00 98.25 87 ALA A CA 1
ATOM 640 C C . ALA A 1 87 ? -10.410 -1.035 -1.067 1.00 98.25 87 ALA A C 1
ATOM 642 O O . ALA A 1 87 ? -10.925 -2.072 -1.489 1.00 98.25 87 ALA A O 1
ATOM 643 N N . ALA A 1 88 ? -10.053 -0.025 -1.853 1.00 98.12 88 ALA A N 1
ATOM 644 C CA . ALA A 1 88 ? -10.166 -0.051 -3.300 1.00 98.12 88 ALA A CA 1
ATOM 645 C C . ALA A 1 88 ? -9.077 0.812 -3.940 1.00 98.12 88 ALA A C 1
ATOM 647 O O . ALA A 1 88 ? -8.622 1.802 -3.362 1.00 98.12 88 ALA A O 1
ATOM 648 N N . SER A 1 89 ? -8.707 0.462 -5.167 1.00 97.19 89 SER A N 1
ATOM 649 C CA . SER A 1 89 ? -7.860 1.280 -6.031 1.00 97.19 89 SER A CA 1
ATOM 650 C C . SER A 1 89 ? -8.454 1.343 -7.432 1.00 97.19 89 SER A C 1
ATOM 652 O O . SER A 1 89 ? -9.213 0.467 -7.845 1.00 97.19 89 SER A O 1
ATOM 654 N N . SER A 1 90 ? -8.131 2.408 -8.154 1.00 97.12 90 SER A N 1
ATOM 655 C CA . SER A 1 90 ? -8.524 2.602 -9.546 1.00 97.12 90 SER A CA 1
ATOM 656 C C . SER A 1 90 ? -7.377 3.245 -10.308 1.00 97.12 90 SER A C 1
ATOM 658 O O . SER A 1 90 ? -6.636 4.055 -9.747 1.00 97.12 90 SER A O 1
ATOM 660 N N . SER A 1 91 ? -7.211 2.869 -11.578 1.00 95.56 91 SER A N 1
ATOM 661 C CA . SER A 1 91 ? -6.148 3.417 -12.414 1.00 95.56 91 SER A CA 1
ATOM 662 C C . SER A 1 91 ? -6.512 3.487 -13.895 1.00 95.56 91 SER A C 1
ATOM 664 O O . SER A 1 91 ? -7.040 2.525 -14.458 1.00 95.56 91 SER A O 1
ATOM 666 N N . GLY A 1 92 ? -6.137 4.588 -14.551 1.00 93.19 92 GLY A N 1
ATOM 667 C CA . GLY A 1 92 ? -6.129 4.711 -16.015 1.00 93.19 92 GLY A CA 1
ATOM 668 C C . GLY A 1 92 ? -5.039 3.860 -16.684 1.00 93.19 92 GLY A C 1
ATOM 669 O O . GLY A 1 92 ? -5.162 3.476 -17.852 1.00 93.19 92 GLY A O 1
ATOM 670 N N . GLY A 1 93 ? -4.019 3.447 -15.926 1.00 91.19 93 GLY A N 1
ATOM 671 C CA . GLY A 1 93 ? -2.811 2.801 -16.434 1.00 91.19 93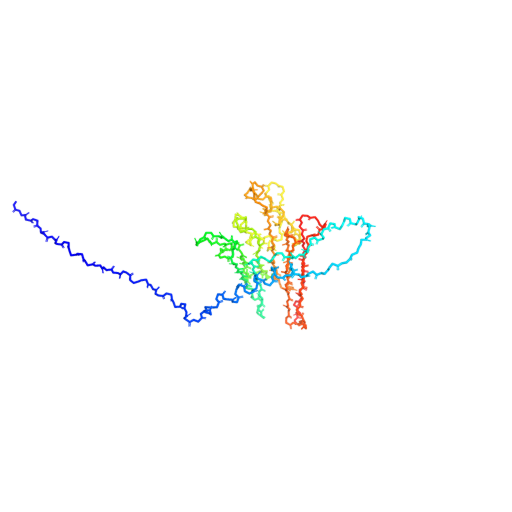 GLY A CA 1
ATOM 672 C C . GLY A 1 93 ? -1.853 3.798 -17.087 1.00 91.19 93 GLY A C 1
ATOM 673 O O . GLY A 1 93 ? -2.083 4.997 -17.075 1.00 91.19 93 GLY A O 1
ATOM 674 N N . ILE A 1 94 ? -0.751 3.305 -17.656 1.00 91.38 94 ILE A N 1
ATOM 675 C CA . ILE A 1 94 ? 0.225 4.210 -18.286 1.00 91.38 94 ILE A CA 1
ATOM 676 C C . ILE A 1 94 ? -0.328 4.773 -19.605 1.00 91.38 94 ILE A C 1
ATOM 678 O O . ILE A 1 94 ? -1.066 4.082 -20.321 1.00 91.38 94 ILE A O 1
ATOM 682 N N . GLY A 1 95 ? 0.090 5.990 -19.951 1.00 89.69 95 GLY A N 1
ATOM 683 C CA . GLY A 1 95 ? -0.236 6.619 -21.229 1.00 89.69 95 GLY A CA 1
ATOM 684 C C . GLY A 1 95 ? 0.194 5.772 -22.431 1.00 89.69 95 GLY A C 1
ATOM 685 O O . GLY A 1 95 ? 1.182 5.043 -22.379 1.00 89.69 95 GLY A O 1
ATOM 686 N N . MET A 1 96 ? -0.569 5.848 -23.525 1.00 92.06 96 MET A N 1
ATOM 687 C CA . MET A 1 96 ? -0.310 5.100 -24.769 1.00 92.06 96 MET A CA 1
ATOM 688 C C . MET A 1 96 ? -0.202 3.571 -24.594 1.00 92.06 96 MET A C 1
ATOM 690 O O . MET A 1 96 ? 0.427 2.885 -25.402 1.00 92.06 96 MET A O 1
ATOM 694 N N . LYS A 1 97 ? -0.827 3.000 -23.553 1.00 93.44 97 LYS A N 1
ATOM 695 C CA . LYS A 1 97 ? -0.867 1.544 -23.370 1.00 93.44 97 LYS A CA 1
ATOM 696 C C . LYS A 1 97 ? -1.543 0.842 -24.551 1.00 93.44 97 LYS A C 1
ATOM 698 O O . LYS A 1 97 ? -2.517 1.333 -25.121 1.00 93.44 97 LYS A O 1
ATOM 703 N N . HIS A 1 98 ? -1.084 -0.370 -24.850 1.00 96.12 98 HIS A N 1
ATOM 704 C CA . HIS A 1 98 ? -1.779 -1.243 -25.790 1.00 96.12 98 HIS A CA 1
ATOM 705 C C . HIS A 1 98 ? -3.213 -1.535 -25.310 1.00 96.12 98 HIS A C 1
ATOM 707 O O . HIS A 1 98 ? -3.456 -1.731 -24.113 1.00 96.12 98 HIS A O 1
ATOM 713 N N . ARG A 1 99 ? -4.170 -1.610 -26.245 1.00 96.00 99 ARG A N 1
ATOM 714 C CA . ARG A 1 99 ? -5.566 -1.959 -25.936 1.00 96.00 99 ARG A CA 1
ATOM 715 C C . ARG A 1 99 ? -5.647 -3.305 -25.208 1.00 96.00 99 ARG A C 1
ATOM 717 O O . ARG A 1 99 ? -4.973 -4.262 -25.581 1.00 96.00 99 ARG A O 1
ATOM 724 N N . GLY A 1 100 ? -6.459 -3.377 -24.159 1.00 95.75 100 GLY A N 1
ATOM 725 C CA . GLY A 1 100 ? -6.566 -4.577 -23.326 1.00 95.75 100 GLY A CA 1
ATOM 726 C C . GLY A 1 100 ? -5.426 -4.780 -22.321 1.00 95.75 100 GLY A C 1
ATOM 727 O O . GLY A 1 100 ? -5.455 -5.772 -21.602 1.00 95.75 100 GLY A O 1
ATOM 728 N N . ARG A 1 101 ? -4.445 -3.865 -22.207 1.00 96.19 101 ARG A N 1
ATOM 729 C CA . ARG A 1 101 ? -3.479 -3.918 -21.097 1.00 96.19 101 ARG A CA 1
ATOM 730 C C . ARG A 1 101 ? -4.185 -3.652 -19.767 1.00 96.19 101 ARG A C 1
ATOM 732 O O . ARG A 1 101 ? -4.770 -2.583 -19.569 1.00 96.19 101 ARG A O 1
ATOM 739 N N . VAL A 1 102 ? -4.055 -4.611 -18.856 1.00 95.88 102 VAL A N 1
ATOM 740 C CA . VAL A 1 102 ? -4.567 -4.559 -17.484 1.00 95.88 102 VAL A CA 1
ATOM 741 C C . VAL A 1 102 ? -3.430 -4.167 -16.542 1.00 95.88 102 VAL A C 1
ATOM 743 O O . VAL A 1 102 ? -2.337 -4.722 -16.621 1.00 95.88 102 VAL A O 1
ATOM 746 N N . GLY A 1 103 ? -3.680 -3.170 -15.693 1.00 94.88 103 GLY A N 1
ATOM 747 C CA . GLY A 1 103 ? -2.722 -2.670 -14.707 1.00 94.88 103 GLY A CA 1
ATOM 748 C C . GLY A 1 103 ? -2.956 -3.232 -13.298 1.00 94.88 103 GLY A C 1
ATOM 749 O O . GLY A 1 103 ? -3.957 -3.909 -13.063 1.00 94.88 103 GLY A O 1
ATOM 750 N N . PRO A 1 104 ? -2.076 -2.897 -12.340 1.00 95.19 104 PRO A N 1
ATOM 751 C CA . PRO A 1 104 ? -2.082 -3.435 -10.974 1.00 95.19 104 PRO A CA 1
ATOM 752 C C . PRO A 1 104 ? -3.372 -3.163 -10.190 1.00 95.19 104 PRO A C 1
ATOM 754 O O . PRO A 1 104 ? -3.780 -4.005 -9.398 1.00 95.19 104 PRO A O 1
ATOM 757 N N . ALA A 1 105 ? -4.032 -2.021 -10.417 1.00 95.56 105 ALA A N 1
ATOM 758 C CA . ALA A 1 105 ? -5.263 -1.649 -9.712 1.00 95.56 105 ALA A CA 1
ATOM 759 C C . ALA A 1 105 ? -6.418 -2.642 -9.946 1.00 95.56 105 ALA A C 1
ATOM 761 O O . ALA A 1 105 ? -7.297 -2.781 -9.104 1.00 95.56 105 ALA A O 1
ATOM 762 N N . ALA A 1 106 ? -6.401 -3.361 -11.073 1.00 96.31 106 ALA A N 1
ATOM 763 C CA . ALA A 1 106 ? -7.392 -4.386 -11.396 1.00 96.31 106 ALA A CA 1
ATOM 764 C C . ALA A 1 106 ? -6.985 -5.797 -10.926 1.00 96.31 106 ALA A C 1
ATOM 766 O O . ALA A 1 106 ? -7.740 -6.748 -11.120 1.00 96.31 106 ALA A O 1
ATOM 767 N N . LEU A 1 107 ? -5.790 -5.957 -10.349 1.00 96.81 107 LEU A N 1
ATOM 768 C CA . LEU A 1 107 ? -5.254 -7.246 -9.930 1.00 96.81 107 LEU A CA 1
ATOM 769 C C . LEU A 1 107 ? -5.342 -7.400 -8.406 1.00 96.81 107 LEU A C 1
ATOM 771 O O . LEU A 1 107 ? -4.848 -6.565 -7.641 1.00 96.81 107 LEU A O 1
ATOM 775 N N . VAL A 1 108 ? -5.952 -8.503 -7.970 1.00 95.62 108 VAL A N 1
ATOM 776 C CA . VAL A 1 108 ? -6.157 -8.830 -6.551 1.00 95.62 108 VAL A CA 1
ATOM 777 C C . VAL A 1 108 ? -4.813 -8.975 -5.835 1.00 95.62 108 VAL A C 1
ATOM 779 O O . VAL A 1 108 ? -3.914 -9.652 -6.329 1.00 95.62 108 VAL A O 1
ATOM 782 N N . GLY A 1 109 ? -4.669 -8.325 -4.678 1.00 96.75 109 GLY A N 1
ATOM 783 C CA . GLY A 1 109 ? -3.450 -8.367 -3.864 1.00 96.75 109 GLY A CA 1
ATOM 784 C C . GLY A 1 109 ? -2.295 -7.516 -4.402 1.00 96.75 109 GLY A C 1
ATOM 785 O O . GLY A 1 109 ? -1.278 -7.373 -3.730 1.00 96.75 109 GLY A O 1
ATOM 786 N N . ILE A 1 110 ? -2.429 -6.915 -5.588 1.00 98.12 110 ILE A N 1
ATOM 787 C CA . ILE A 1 110 ? -1.367 -6.102 -6.190 1.00 98.12 110 ILE A CA 1
ATOM 788 C C . ILE A 1 110 ? -1.631 -4.617 -5.961 1.00 98.12 110 ILE A C 1
ATOM 790 O O . ILE A 1 110 ? -0.807 -3.974 -5.323 1.00 98.12 110 ILE A O 1
ATOM 794 N N . GLY A 1 111 ? -2.749 -4.080 -6.467 1.00 97.50 111 GLY A N 1
ATOM 795 C CA . GLY A 1 111 ? -3.127 -2.674 -6.260 1.00 97.50 111 GLY A CA 1
ATOM 796 C C . GLY A 1 111 ? -3.873 -2.443 -4.947 1.00 97.50 111 GLY A C 1
ATOM 797 O O . GLY A 1 111 ? -3.806 -1.372 -4.343 1.00 97.50 111 GLY A O 1
ATOM 798 N N . THR A 1 112 ? -4.558 -3.468 -4.443 1.00 98.56 112 THR A N 1
ATOM 799 C CA . THR A 1 112 ? -5.310 -3.420 -3.184 1.00 98.56 112 THR A CA 1
ATOM 800 C C . THR A 1 112 ? -5.251 -4.767 -2.481 1.00 98.56 112 THR A C 1
ATOM 802 O O . THR A 1 112 ? -5.417 -5.807 -3.120 1.00 98.56 112 THR A O 1
ATOM 805 N N . ALA A 1 113 ? -5.031 -4.738 -1.170 1.00 98.62 113 ALA A N 1
ATOM 806 C CA . ALA A 1 113 ? -5.077 -5.903 -0.299 1.00 98.62 113 ALA A CA 1
ATOM 807 C C . ALA A 1 113 ? -5.799 -5.559 1.006 1.00 98.62 113 ALA A C 1
ATOM 809 O O . ALA A 1 113 ? -5.690 -4.437 1.505 1.00 98.62 113 ALA A O 1
ATOM 810 N N . VAL A 1 114 ? -6.523 -6.537 1.548 1.00 98.50 114 VAL A N 1
ATOM 811 C CA . VAL A 1 114 ? -7.182 -6.468 2.854 1.00 98.50 114 VAL A CA 1
ATOM 812 C C . VAL A 1 114 ? -6.956 -7.799 3.562 1.00 98.50 114 VAL A C 1
ATOM 814 O O . VAL A 1 114 ? -7.330 -8.846 3.039 1.00 98.50 114 VAL A O 1
ATOM 817 N N . ILE A 1 115 ? -6.365 -7.745 4.750 1.00 97.75 115 ILE A N 1
ATOM 818 C CA . ILE A 1 115 ? -6.278 -8.849 5.700 1.00 97.75 115 ILE A CA 1
ATOM 819 C C . ILE A 1 115 ? -7.398 -8.622 6.725 1.00 97.75 115 ILE A C 1
ATOM 821 O O . ILE A 1 115 ? -7.311 -7.670 7.514 1.00 97.75 115 ILE A O 1
ATOM 825 N N . PRO A 1 116 ? -8.486 -9.412 6.677 1.00 94.19 116 PRO A N 1
ATOM 826 C CA . PRO A 1 116 ? -9.627 -9.233 7.565 1.00 94.19 116 PRO A CA 1
ATOM 827 C C . PRO A 1 116 ? -9.265 -9.575 9.013 1.00 94.19 116 PRO A C 1
ATOM 829 O O . PRO A 1 116 ? -8.327 -10.324 9.269 1.00 94.19 116 PRO A O 1
ATOM 832 N N . CYS A 1 117 ? -10.040 -9.030 9.948 1.00 93.25 117 CYS A N 1
ATOM 833 C CA . CYS A 1 117 ? -9.956 -9.396 11.357 1.00 93.25 117 CYS A CA 1
ATOM 834 C C . CYS A 1 117 ? -10.404 -10.848 11.562 1.00 93.25 117 CYS A C 1
ATOM 836 O O . CYS A 1 117 ? -11.445 -11.241 11.031 1.00 93.25 117 CYS A O 1
ATOM 838 N N . ASP A 1 118 ? -9.666 -11.611 12.366 1.00 92.06 118 ASP A N 1
ATOM 839 C CA . ASP A 1 118 ? -10.135 -12.900 12.877 1.00 92.06 118 ASP A CA 1
ATOM 840 C C . ASP A 1 118 ? -11.035 -12.663 14.102 1.00 92.06 118 ASP A C 1
ATOM 842 O O . ASP A 1 118 ? -10.736 -11.831 14.960 1.00 92.06 118 ASP A O 1
ATOM 846 N N . GLU A 1 119 ? -12.154 -13.382 14.197 1.00 87.81 119 GLU A N 1
ATOM 847 C CA . GLU A 1 119 ? -13.075 -13.290 15.338 1.00 87.81 119 GLU A CA 1
ATOM 848 C C . GLU A 1 119 ? -12.423 -13.739 16.654 1.00 87.81 119 GLU A C 1
ATOM 850 O O . GLU A 1 119 ? -12.839 -13.306 17.728 1.00 87.81 119 GLU A O 1
ATOM 855 N N . ARG A 1 120 ? -11.407 -14.607 16.581 1.00 92.00 120 ARG A N 1
ATOM 856 C CA . ARG A 1 120 ? -10.673 -15.146 17.734 1.00 92.00 120 ARG A CA 1
ATOM 857 C C . ARG A 1 120 ? -9.420 -14.351 18.080 1.00 92.00 120 ARG A C 1
ATOM 859 O O . ARG A 1 120 ? -8.761 -14.687 19.060 1.00 92.00 120 ARG A O 1
ATOM 866 N N . ASP A 1 121 ? -9.076 -13.345 17.283 1.00 90.19 121 ASP A N 1
ATOM 867 C CA . ASP A 1 121 ? -7.946 -12.474 17.575 1.00 90.19 121 ASP A CA 1
ATOM 868 C C . ASP A 1 121 ? -8.337 -11.456 18.654 1.00 90.19 121 ASP A C 1
ATOM 870 O O . ASP A 1 121 ? -9.185 -10.590 18.434 1.00 90.19 121 ASP A O 1
ATOM 874 N N . GLU A 1 122 ? -7.717 -11.551 19.830 1.00 88.12 122 GLU A N 1
ATOM 875 C CA . GLU A 1 122 ? -7.960 -10.640 20.956 1.00 88.12 122 GLU A CA 1
ATOM 876 C C . GLU A 1 122 ? -7.572 -9.193 20.622 1.00 88.12 122 GLU A C 1
ATOM 878 O O . GLU A 1 122 ? -8.223 -8.249 21.078 1.00 88.12 122 GLU A O 1
ATOM 883 N N . ASP A 1 123 ? -6.554 -9.002 19.779 1.00 89.69 123 ASP A N 1
ATOM 884 C CA . ASP A 1 123 ? -6.103 -7.677 19.356 1.00 89.69 123 ASP A CA 1
ATOM 885 C C . ASP A 1 123 ? -6.931 -7.104 18.205 1.00 89.69 123 ASP A C 1
ATOM 887 O O . ASP A 1 123 ? -6.822 -5.908 17.884 1.00 89.69 123 ASP A O 1
ATOM 891 N N . GLN A 1 124 ? -7.816 -7.933 17.644 1.00 91.81 124 GLN A N 1
ATOM 892 C CA . GLN A 1 124 ? -8.746 -7.596 16.581 1.00 91.81 124 GLN A CA 1
ATOM 893 C C . GLN A 1 124 ? -8.038 -6.891 15.413 1.00 91.81 124 GLN A C 1
ATOM 895 O O . GLN A 1 124 ? -8.510 -5.846 14.933 1.00 91.81 124 GLN A O 1
ATOM 900 N N . VAL A 1 125 ? -6.874 -7.414 15.018 1.00 95.50 125 VAL A N 1
ATOM 901 C CA . VAL A 1 125 ? -5.981 -6.820 14.029 1.00 95.50 125 VAL A CA 1
ATOM 902 C C . VAL A 1 125 ? -6.560 -7.006 12.639 1.00 95.50 125 VAL A C 1
ATOM 904 O O . VAL A 1 125 ? -6.969 -8.087 12.233 1.00 95.50 125 VAL A O 1
ATOM 907 N N . SER A 1 126 ? -6.571 -5.929 11.867 1.00 97.25 126 SER A N 1
ATOM 908 C CA . SER A 1 126 ? -6.897 -5.983 10.448 1.00 97.25 126 SER A CA 1
ATOM 909 C C . SER A 1 126 ? -6.068 -4.951 9.707 1.00 97.25 126 SER A C 1
ATOM 911 O O . SER A 1 126 ? -5.791 -3.873 10.237 1.00 97.25 126 SER A O 1
ATOM 913 N N . VAL A 1 127 ? -5.637 -5.276 8.494 1.00 98.38 127 VAL A N 1
ATOM 914 C CA . VAL A 1 127 ? -4.779 -4.395 7.700 1.00 98.38 127 VAL A CA 1
ATOM 915 C C . VAL A 1 127 ? -5.345 -4.258 6.303 1.00 98.38 127 VAL A C 1
ATOM 917 O O . VAL A 1 127 ? -5.731 -5.244 5.688 1.00 98.38 127 VAL A O 1
ATOM 920 N N . ALA A 1 128 ? -5.352 -3.045 5.769 1.00 98.62 128 ALA A N 1
ATOM 921 C CA . ALA A 1 128 ? -5.571 -2.822 4.350 1.00 98.62 128 ALA A CA 1
ATOM 922 C C . ALA A 1 128 ? -4.442 -1.985 3.766 1.00 98.62 128 ALA A C 1
ATOM 924 O O . ALA A 1 128 ? -3.915 -1.105 4.443 1.00 98.62 128 ALA A O 1
ATOM 925 N N . ALA A 1 129 ? -4.098 -2.240 2.508 1.00 98.62 129 ALA A N 1
ATOM 926 C CA . ALA A 1 129 ? -3.071 -1.510 1.781 1.00 98.62 129 ALA A CA 1
ATOM 927 C C . ALA A 1 129 ? -3.523 -1.232 0.344 1.00 98.62 129 ALA A C 1
ATOM 929 O O . ALA A 1 129 ? -4.036 -2.114 -0.352 1.00 98.62 129 ALA A O 1
ATOM 930 N N . VAL A 1 130 ? -3.298 -0.002 -0.108 1.00 98.44 130 VAL A N 1
ATOM 931 C CA . VAL A 1 130 ? -3.492 0.440 -1.490 1.00 98.44 130 VAL A CA 1
ATOM 932 C C . VAL A 1 130 ? -2.193 1.031 -2.013 1.00 98.44 130 VAL A C 1
ATOM 934 O O . VAL A 1 130 ? -1.494 1.752 -1.299 1.00 98.44 130 VAL A O 1
ATOM 937 N N . THR A 1 131 ? -1.852 0.711 -3.256 1.00 97.50 131 THR A N 1
ATOM 938 C CA . THR A 1 131 ? -0.569 1.091 -3.852 1.00 97.50 131 THR A CA 1
ATOM 939 C C . THR A 1 131 ? -0.764 1.837 -5.168 1.00 97.50 131 THR A C 1
ATOM 941 O O . THR A 1 131 ? -1.739 1.639 -5.893 1.00 97.50 131 THR A O 1
ATOM 944 N N . SER A 1 132 ? 0.186 2.714 -5.472 1.00 96.19 132 SER A N 1
ATOM 945 C CA . SER A 1 132 ? 0.302 3.478 -6.713 1.00 96.19 132 SER A CA 1
ATOM 946 C C . SER A 1 132 ? 1.757 3.454 -7.172 1.00 96.19 132 SER A C 1
ATOM 948 O O . SER A 1 132 ? 2.658 3.322 -6.347 1.00 96.19 132 SER A O 1
ATOM 950 N N . GLY A 1 133 ? 2.007 3.578 -8.473 1.00 94.25 133 GLY A N 1
ATOM 951 C CA . GLY A 1 133 ? 3.360 3.611 -9.018 1.00 94.25 133 GLY A CA 1
ATOM 952 C C . GLY A 1 133 ? 3.515 2.801 -10.297 1.00 94.25 133 GLY A C 1
ATOM 953 O O . GLY A 1 133 ? 2.610 2.720 -11.130 1.00 94.25 133 GLY A O 1
ATOM 954 N N . THR A 1 134 ? 4.696 2.213 -10.467 1.00 94.62 134 THR A N 1
ATOM 955 C CA . THR A 1 134 ? 5.069 1.497 -11.691 1.00 94.62 134 THR A CA 1
ATOM 956 C C . THR A 1 134 ? 4.414 0.123 -11.726 1.00 94.62 134 THR A C 1
ATOM 958 O O . THR A 1 134 ? 4.800 -0.791 -10.996 1.00 94.62 134 THR A O 1
ATOM 961 N N . GLY A 1 135 ? 3.406 -0.024 -12.586 1.00 93.38 135 GLY A N 1
ATOM 962 C CA . GLY A 1 135 ? 2.488 -1.156 -12.508 1.00 93.38 135 GLY A CA 1
ATOM 963 C C . GLY A 1 135 ? 3.123 -2.530 -12.701 1.00 93.38 135 GLY A C 1
ATOM 964 O O . GLY A 1 135 ? 2.792 -3.454 -11.960 1.00 93.38 135 GLY A O 1
ATOM 965 N N . GLU A 1 136 ? 4.061 -2.668 -13.637 1.00 94.75 136 GLU A N 1
ATOM 966 C CA . GLU A 1 136 ? 4.805 -3.911 -13.870 1.00 94.75 136 GLU A CA 1
ATOM 967 C C . GLU A 1 136 ? 5.591 -4.356 -12.629 1.00 94.75 136 GLU A C 1
ATOM 969 O O . GLU A 1 136 ? 5.585 -5.536 -12.271 1.00 94.75 136 GLU A O 1
ATOM 974 N N . HIS A 1 137 ? 6.233 -3.412 -11.939 1.00 96.88 137 HIS A N 1
ATOM 975 C CA . HIS A 1 137 ? 6.985 -3.695 -10.718 1.00 96.88 137 HIS A CA 1
ATOM 976 C C . HIS A 1 137 ? 6.052 -4.067 -9.577 1.00 96.88 137 HIS A C 1
ATOM 978 O O . HIS A 1 137 ? 6.277 -5.083 -8.929 1.00 96.88 137 HIS A O 1
ATOM 984 N N . MET A 1 138 ? 4.958 -3.321 -9.396 1.00 97.12 138 MET A N 1
ATOM 985 C CA . MET A 1 138 ? 3.957 -3.619 -8.368 1.00 97.12 138 MET A CA 1
ATOM 986 C C . MET A 1 138 ? 3.385 -5.030 -8.525 1.00 97.12 138 MET A C 1
ATOM 988 O O . MET A 1 138 ? 3.237 -5.753 -7.537 1.00 97.12 138 MET A O 1
ATOM 992 N N . ALA A 1 139 ? 3.075 -5.428 -9.764 1.00 96.88 139 ALA A N 1
ATOM 993 C CA . ALA A 1 139 ? 2.569 -6.760 -10.071 1.00 96.88 139 ALA A CA 1
ATOM 994 C C . ALA A 1 139 ? 3.607 -7.844 -9.773 1.00 96.88 139 ALA A C 1
ATOM 996 O O . ALA A 1 139 ? 3.281 -8.854 -9.154 1.00 96.88 139 ALA A O 1
ATOM 997 N N . THR A 1 140 ? 4.862 -7.602 -10.152 1.00 96.62 140 THR A N 1
ATOM 998 C CA . THR A 1 140 ? 5.973 -8.532 -9.915 1.00 96.62 140 THR A CA 1
ATOM 999 C C . THR A 1 140 ? 6.218 -8.775 -8.425 1.00 96.62 140 THR A C 1
ATOM 1001 O O . THR A 1 140 ? 6.562 -9.887 -8.037 1.00 96.62 140 THR A O 1
ATOM 1004 N N . THR A 1 141 ? 6.030 -7.757 -7.584 1.00 97.25 141 THR A N 1
ATOM 1005 C CA . THR A 1 141 ? 6.323 -7.823 -6.144 1.00 97.25 141 THR A CA 1
ATOM 1006 C C . THR A 1 141 ? 5.101 -8.127 -5.275 1.00 97.25 141 THR A C 1
ATOM 1008 O O . THR A 1 141 ? 5.231 -8.134 -4.054 1.00 97.25 141 THR A O 1
ATOM 1011 N N . MET A 1 142 ? 3.911 -8.309 -5.863 1.00 97.69 142 MET A N 1
ATOM 1012 C CA . MET A 1 142 ? 2.638 -8.402 -5.126 1.00 97.69 142 MET A CA 1
ATOM 1013 C C . MET A 1 142 ? 2.479 -7.270 -4.094 1.00 97.69 142 MET A C 1
ATOM 1015 O O . MET A 1 142 ? 2.223 -7.506 -2.913 1.00 97.69 142 MET A O 1
ATOM 1019 N N . ALA A 1 143 ? 2.710 -6.034 -4.546 1.00 98.00 143 ALA A N 1
ATOM 1020 C CA . ALA A 1 143 ? 3.020 -4.894 -3.685 1.00 98.00 143 ALA A CA 1
ATOM 1021 C C . ALA A 1 143 ? 2.047 -4.684 -2.509 1.00 98.00 143 ALA A C 1
ATOM 1023 O O . ALA A 1 143 ? 2.489 -4.666 -1.359 1.00 98.00 143 ALA A O 1
ATOM 1024 N N . SER A 1 144 ? 0.740 -4.545 -2.761 1.00 98.50 144 SER A N 1
ATOM 1025 C CA . SER A 1 144 ? -0.222 -4.294 -1.677 1.00 98.50 144 SER A CA 1
ATOM 1026 C C . SER A 1 144 ? -0.297 -5.443 -0.676 1.00 98.50 144 SER A C 1
ATOM 1028 O O . SER A 1 144 ? -0.291 -5.188 0.526 1.00 98.50 144 SER A O 1
ATOM 1030 N N . GLN A 1 145 ? -0.326 -6.695 -1.142 1.00 98.62 145 GLN A N 1
ATOM 1031 C CA . GLN A 1 145 ? -0.359 -7.864 -0.262 1.00 98.62 145 GLN A CA 1
ATOM 1032 C C . GLN A 1 145 ? 0.888 -7.908 0.618 1.00 98.62 145 GLN A C 1
ATOM 1034 O O . GLN A 1 145 ? 0.781 -8.048 1.832 1.00 98.62 145 GLN A O 1
ATOM 1039 N N . LYS A 1 146 ? 2.070 -7.701 0.026 1.00 98.38 146 LYS A N 1
ATOM 1040 C CA . LYS A 1 146 ? 3.325 -7.758 0.773 1.00 98.38 146 LYS A CA 1
ATOM 1041 C C . LYS A 1 146 ? 3.410 -6.666 1.839 1.00 98.38 146 LYS A C 1
ATOM 1043 O O . LYS A 1 146 ? 3.864 -6.944 2.945 1.00 98.38 146 LYS A O 1
ATOM 1048 N N . CYS A 1 147 ? 2.950 -5.451 1.537 1.00 98.50 147 CYS A N 1
ATOM 1049 C CA . CYS A 1 147 ? 2.853 -4.378 2.527 1.00 98.50 147 CYS A CA 1
ATOM 1050 C C . CYS A 1 147 ? 1.873 -4.730 3.656 1.00 98.50 147 CYS A C 1
ATOM 1052 O O . CYS A 1 147 ? 2.204 -4.556 4.831 1.00 98.50 147 CYS A O 1
ATOM 1054 N N . ALA A 1 148 ? 0.697 -5.265 3.312 1.00 98.50 148 ALA A N 1
ATOM 1055 C CA . ALA A 1 148 ? -0.298 -5.663 4.299 1.00 98.50 148 ALA A CA 1
ATOM 1056 C C . ALA A 1 148 ? 0.247 -6.745 5.247 1.00 98.50 148 ALA A C 1
ATOM 1058 O O . ALA A 1 148 ? 0.135 -6.591 6.461 1.00 98.50 148 ALA A O 1
ATOM 1059 N N . ASP A 1 149 ? 0.914 -7.775 4.715 1.00 98.31 149 ASP A N 1
ATOM 1060 C CA . ASP A 1 149 ? 1.507 -8.858 5.511 1.00 98.31 149 ASP A CA 1
ATOM 1061 C C . ASP A 1 149 ? 2.590 -8.328 6.469 1.00 98.31 149 ASP A C 1
ATOM 1063 O O . ASP A 1 149 ? 2.640 -8.708 7.640 1.00 98.31 149 ASP A O 1
ATOM 1067 N N . ARG A 1 150 ? 3.445 -7.409 5.993 1.00 98.12 150 ARG A N 1
ATOM 1068 C CA . ARG A 1 150 ? 4.504 -6.774 6.799 1.00 98.12 150 ARG A CA 1
ATOM 1069 C C . ARG A 1 150 ? 3.937 -6.026 8.000 1.00 98.12 150 ARG A C 1
ATOM 1071 O O . ARG A 1 150 ? 4.436 -6.196 9.110 1.00 98.12 150 ARG A O 1
ATOM 1078 N N . LEU A 1 151 ? 2.890 -5.232 7.782 1.00 97.94 151 LEU A N 1
ATOM 1079 C CA . LEU A 1 151 ? 2.218 -4.467 8.834 1.00 97.94 151 LEU A CA 1
ATOM 1080 C C . LEU A 1 151 ? 1.385 -5.341 9.775 1.00 97.94 151 LEU A C 1
ATOM 1082 O O . LEU A 1 151 ? 1.302 -5.052 10.969 1.00 97.94 151 LEU A O 1
ATOM 1086 N N . TYR A 1 152 ? 0.758 -6.391 9.248 1.00 97.69 152 TYR A N 1
ATOM 1087 C CA . TYR A 1 152 ? -0.049 -7.310 10.043 1.00 97.69 152 TYR A CA 1
ATOM 1088 C C . TYR A 1 152 ? 0.830 -8.090 11.020 1.00 97.69 152 TYR A C 1
ATOM 1090 O O . TYR A 1 152 ? 0.543 -8.134 12.212 1.00 97.69 152 TYR A O 1
ATOM 1098 N N . HIS A 1 153 ? 1.949 -8.630 10.532 1.00 97.06 153 HIS A N 1
ATOM 1099 C CA . HIS A 1 153 ? 2.880 -9.404 11.348 1.00 97.06 153 HIS A CA 1
ATOM 1100 C C . HIS A 1 153 ? 3.932 -8.562 12.072 1.00 97.06 153 HIS A C 1
ATOM 1102 O O . HIS A 1 153 ? 4.701 -9.127 12.845 1.00 97.06 153 HIS A O 1
ATOM 1108 N N . ASN A 1 154 ? 3.992 -7.247 11.830 1.00 97.00 154 ASN A N 1
ATOM 1109 C CA . ASN A 1 154 ? 5.044 -6.377 12.360 1.00 97.00 154 ASN A CA 1
ATOM 1110 C C . ASN A 1 154 ? 6.441 -6.940 12.064 1.00 97.00 154 ASN A C 1
ATOM 1112 O O . ASN A 1 154 ? 7.248 -7.202 12.956 1.00 97.00 154 ASN A O 1
ATOM 1116 N N . THR A 1 155 ? 6.713 -7.177 10.778 1.00 98.06 155 THR A N 1
ATOM 1117 C CA . THR A 1 155 ? 7.995 -7.731 10.332 1.00 98.06 155 THR A CA 1
ATOM 1118 C C . THR A 1 155 ? 8.672 -6.875 9.278 1.00 98.06 155 THR A C 1
ATOM 1120 O O . THR A 1 155 ? 8.036 -6.145 8.520 1.00 98.06 155 THR A O 1
ATOM 1123 N N . ARG A 1 156 ? 9.987 -7.047 9.170 1.00 96.81 156 ARG A N 1
ATOM 1124 C CA . ARG A 1 156 ? 10.831 -6.521 8.099 1.00 96.81 156 ARG A CA 1
ATOM 1125 C C . ARG A 1 156 ? 11.688 -7.619 7.483 1.00 96.81 156 ARG A C 1
ATOM 1127 O O . ARG A 1 156 ? 11.981 -8.632 8.121 1.00 96.81 156 ARG A O 1
ATOM 1134 N N . ARG A 1 157 ? 12.143 -7.396 6.252 1.00 94.25 157 ARG A N 1
ATOM 1135 C CA . ARG A 1 157 ? 13.060 -8.295 5.552 1.00 94.25 157 ARG A CA 1
ATOM 1136 C C . ARG A 1 157 ? 14.466 -8.136 6.122 1.00 94.25 157 ARG A C 1
ATOM 1138 O O . ARG A 1 157 ? 15.035 -7.046 6.135 1.00 94.25 157 ARG A O 1
ATOM 1145 N N . ALA A 1 158 ? 15.046 -9.236 6.570 1.00 91.56 158 ALA A N 1
ATOM 1146 C CA . ALA A 1 158 ? 16.412 -9.300 7.056 1.00 91.56 158 ALA A CA 1
ATOM 1147 C C . ALA A 1 158 ? 17.367 -9.886 6.011 1.00 91.56 158 ALA A C 1
ATOM 1149 O O . ALA A 1 158 ? 16.976 -10.362 4.938 1.00 91.56 158 ALA A O 1
ATOM 1150 N N . ARG A 1 159 ? 18.663 -9.866 6.340 1.00 87.44 159 ARG A N 1
ATOM 1151 C CA . ARG A 1 159 ? 19.690 -10.531 5.529 1.00 87.44 159 ARG A CA 1
ATOM 1152 C C . ARG A 1 159 ? 19.367 -12.022 5.405 1.00 87.44 159 ARG A C 1
ATOM 1154 O O . ARG A 1 159 ? 18.911 -12.646 6.355 1.00 87.44 159 ARG A O 1
ATOM 1161 N N . GLY A 1 160 ? 19.595 -12.581 4.218 1.00 87.50 160 GLY A N 1
ATOM 1162 C CA . GLY A 1 160 ? 19.238 -13.973 3.924 1.00 87.50 160 GLY A CA 1
ATOM 1163 C C . GLY A 1 160 ? 17.746 -14.205 3.658 1.00 87.50 160 GLY A C 1
ATOM 1164 O O . GLY A 1 160 ? 17.343 -15.348 3.490 1.00 87.50 160 GLY A O 1
ATOM 1165 N N . GLY A 1 161 ? 16.929 -13.145 3.587 1.00 86.06 161 GLY A N 1
ATOM 1166 C CA . GLY A 1 161 ? 15.516 -13.232 3.208 1.00 86.06 161 GLY A CA 1
ATOM 1167 C C . GLY A 1 161 ? 14.572 -13.681 4.322 1.00 86.06 161 GLY A C 1
ATOM 1168 O O . GLY A 1 161 ? 13.404 -13.924 4.034 1.00 86.06 161 GLY A O 1
ATOM 1169 N N . GLN A 1 162 ? 15.064 -13.779 5.559 1.00 91.56 162 GLN A N 1
ATOM 1170 C CA . GLN A 1 162 ? 14.254 -14.073 6.739 1.00 91.56 162 GLN A CA 1
ATOM 1171 C C . GLN A 1 162 ? 13.419 -12.859 7.150 1.00 91.56 162 GLN A C 1
ATOM 1173 O O . GLN A 1 162 ? 13.821 -11.717 6.919 1.00 91.56 162 GLN A O 1
ATOM 1178 N N . ASP A 1 163 ? 12.288 -13.115 7.796 1.00 95.25 163 ASP A N 1
ATOM 1179 C CA . ASP A 1 163 ? 11.479 -12.071 8.411 1.00 95.25 163 ASP A CA 1
ATOM 1180 C C . ASP A 1 163 ? 11.920 -11.881 9.868 1.00 95.25 163 ASP A C 1
ATOM 1182 O O . ASP A 1 163 ? 12.105 -12.845 10.610 1.00 95.25 163 ASP A O 1
ATOM 1186 N N . MET A 1 164 ? 12.143 -10.627 10.255 1.00 96.69 164 MET A N 1
ATOM 1187 C CA . MET A 1 164 ? 12.486 -10.221 11.618 1.00 96.69 164 MET A CA 1
ATOM 1188 C C . MET A 1 164 ? 11.401 -9.307 12.162 1.00 96.69 164 MET A C 1
ATOM 1190 O O . MET A 1 164 ? 10.849 -8.511 11.406 1.00 96.69 164 MET A O 1
ATOM 1194 N N . GLU A 1 165 ? 11.150 -9.384 13.464 1.00 97.44 165 GLU A N 1
ATOM 1195 C CA . GLU A 1 165 ? 10.256 -8.463 14.164 1.00 97.44 165 GLU A CA 1
ATOM 1196 C C . GLU A 1 165 ? 10.711 -7.005 13.983 1.00 97.44 165 GLU A C 1
ATOM 1198 O O . GLU A 1 165 ? 11.911 -6.702 13.962 1.00 97.44 165 GLU A O 1
ATOM 1203 N N . ALA A 1 166 ? 9.738 -6.120 13.795 1.00 96.81 166 ALA A N 1
ATOM 1204 C CA . ALA A 1 166 ? 9.925 -4.710 13.504 1.00 96.81 166 ALA A CA 1
ATOM 1205 C C . ALA A 1 166 ? 8.725 -3.901 13.998 1.00 96.81 166 ALA A C 1
ATOM 1207 O O . ALA A 1 166 ? 7.607 -4.404 14.076 1.00 96.81 166 ALA A O 1
ATOM 1208 N N . ASN A 1 167 ? 8.934 -2.617 14.274 1.00 96.56 167 ASN A N 1
ATOM 1209 C CA . ASN A 1 167 ? 7.807 -1.695 14.421 1.00 96.56 167 ASN A CA 1
ATOM 1210 C C . ASN A 1 167 ? 7.181 -1.371 13.048 1.00 96.56 167 ASN A C 1
ATOM 1212 O O . ASN A 1 167 ? 7.746 -1.679 11.995 1.00 96.56 167 ASN A O 1
ATOM 1216 N N . GLU A 1 168 ? 6.011 -0.731 13.048 1.00 96.00 168 GLU A N 1
ATOM 1217 C CA . GLU A 1 168 ? 5.280 -0.415 11.818 1.00 96.00 168 GLU A CA 1
ATOM 1218 C C . GLU A 1 168 ? 6.076 0.496 10.866 1.00 96.00 168 GLU A C 1
ATOM 1220 O O . GLU A 1 168 ? 5.994 0.330 9.652 1.00 96.00 168 GLU A O 1
ATOM 1225 N N . ASP A 1 169 ? 6.874 1.434 11.384 1.00 96.19 169 ASP A N 1
ATOM 1226 C CA . ASP A 1 169 ? 7.670 2.347 10.554 1.00 96.19 169 ASP A CA 1
ATOM 1227 C C . ASP A 1 169 ? 8.809 1.614 9.823 1.00 96.19 169 ASP A C 1
ATOM 1229 O O . ASP A 1 169 ? 9.006 1.789 8.616 1.00 96.19 169 ASP A O 1
ATOM 1233 N N . GLU A 1 170 ? 9.524 0.736 10.527 1.00 96.81 170 GLU A N 1
ATOM 1234 C CA . GLU A 1 170 ? 10.546 -0.152 9.966 1.00 96.81 170 GLU A CA 1
ATOM 1235 C C . GLU A 1 170 ? 9.956 -1.151 8.964 1.00 96.81 170 GLU A C 1
ATOM 1237 O O . GLU A 1 170 ? 10.577 -1.437 7.937 1.00 96.81 170 GLU A O 1
ATOM 1242 N N . ALA A 1 171 ? 8.754 -1.668 9.231 1.00 97.94 171 ALA A N 1
ATOM 1243 C CA . ALA A 1 171 ? 8.040 -2.541 8.307 1.00 97.94 171 ALA A CA 1
ATOM 1244 C C . ALA A 1 171 ? 7.726 -1.812 6.988 1.00 97.94 171 ALA A C 1
ATOM 1246 O O . ALA A 1 171 ? 7.961 -2.362 5.909 1.00 97.94 171 ALA A O 1
ATOM 1247 N N . MET A 1 172 ? 7.276 -0.553 7.061 1.00 97.88 172 MET A N 1
ATOM 1248 C CA . MET A 1 172 ? 7.000 0.277 5.882 1.00 97.88 172 MET A CA 1
ATOM 1249 C C . MET A 1 172 ? 8.263 0.614 5.083 1.00 97.88 172 MET A C 1
ATOM 1251 O O . MET A 1 172 ? 8.250 0.538 3.854 1.00 97.88 172 MET A O 1
ATOM 1255 N N . GLU A 1 173 ? 9.373 0.943 5.747 1.00 96.69 173 GLU A N 1
ATOM 1256 C CA . GLU A 1 173 ? 10.657 1.151 5.060 1.00 96.69 173 GLU A CA 1
ATOM 1257 C C . GLU A 1 173 ? 11.161 -0.119 4.402 1.00 96.69 173 GLU A C 1
ATOM 1259 O O . GLU A 1 173 ? 11.550 -0.101 3.234 1.00 96.69 173 GLU A O 1
ATOM 1264 N N . SER A 1 174 ? 11.126 -1.231 5.133 1.00 97.00 174 SER A N 1
ATOM 1265 C CA . SER A 1 174 ? 11.572 -2.509 4.604 1.00 97.00 174 SER A CA 1
ATOM 1266 C C . SER A 1 174 ? 10.730 -2.955 3.420 1.00 97.00 174 SER A C 1
ATOM 1268 O O . SER A 1 174 ? 11.282 -3.557 2.499 1.00 97.00 174 SER A O 1
ATOM 1270 N N . PHE A 1 175 ? 9.430 -2.670 3.423 1.00 97.94 175 PHE A N 1
ATOM 1271 C CA . PHE A 1 175 ? 8.583 -2.937 2.275 1.00 97.94 175 PHE A CA 1
ATOM 1272 C C . PHE A 1 175 ? 9.098 -2.191 1.035 1.00 97.94 175 PHE A C 1
ATOM 1274 O O . PHE A 1 175 ? 9.380 -2.819 0.015 1.00 97.94 175 PHE A O 1
ATOM 1281 N N . VAL A 1 176 ? 9.295 -0.871 1.127 1.00 97.62 176 VAL A N 1
ATOM 1282 C CA . VAL A 1 176 ? 9.727 -0.071 -0.031 1.00 97.62 176 VAL A CA 1
ATOM 1283 C C . VAL A 1 176 ? 11.152 -0.432 -0.462 1.00 97.62 176 VAL A C 1
ATOM 1285 O O . VAL A 1 176 ? 11.402 -0.666 -1.644 1.00 97.62 176 VAL A O 1
ATOM 1288 N N . GLN A 1 177 ? 12.100 -0.506 0.472 1.00 95.88 177 GLN A N 1
ATOM 1289 C CA . GLN A 1 177 ? 13.511 -0.698 0.135 1.00 95.88 177 GLN A CA 1
ATOM 1290 C C . GLN A 1 177 ? 13.855 -2.153 -0.185 1.00 95.88 177 GLN A C 1
ATOM 1292 O O . GLN A 1 177 ? 14.564 -2.416 -1.154 1.00 95.88 177 GLN A O 1
ATOM 1297 N N . ALA A 1 178 ? 13.386 -3.104 0.623 1.00 95.69 178 ALA A N 1
ATOM 1298 C CA . ALA A 1 178 ? 13.827 -4.491 0.526 1.00 95.69 178 ALA A CA 1
ATOM 1299 C C . ALA A 1 178 ? 12.867 -5.359 -0.295 1.00 95.69 178 ALA A C 1
ATOM 1301 O O . ALA A 1 178 ? 13.333 -6.125 -1.138 1.00 95.69 178 ALA A O 1
ATOM 1302 N N . ASP A 1 179 ? 11.555 -5.260 -0.063 1.00 96.81 179 ASP A N 1
ATOM 1303 C CA . ASP A 1 179 ? 10.578 -6.100 -0.768 1.00 96.81 179 ASP A CA 1
ATOM 1304 C C . ASP A 1 179 ? 10.229 -5.562 -2.164 1.00 96.81 179 ASP A C 1
ATOM 1306 O O . ASP A 1 179 ? 10.003 -6.364 -3.067 1.00 96.81 179 ASP A O 1
ATOM 1310 N N . PHE A 1 180 ? 10.206 -4.238 -2.357 1.00 97.38 180 PHE A N 1
ATOM 1311 C CA . PHE A 1 180 ? 9.939 -3.618 -3.656 1.00 97.38 180 PHE A CA 1
ATOM 1312 C C . PHE A 1 180 ? 11.231 -3.301 -4.418 1.00 97.38 180 PHE A C 1
ATOM 1314 O O . PHE A 1 180 ? 11.535 -3.964 -5.408 1.00 97.38 180 PHE A O 1
ATOM 1321 N N . MET A 1 181 ? 12.031 -2.335 -3.951 1.00 96.38 181 MET A N 1
ATOM 1322 C CA . MET A 1 181 ? 13.219 -1.896 -4.692 1.00 96.38 181 MET A CA 1
ATOM 1323 C C . MET A 1 181 ? 14.311 -2.961 -4.775 1.00 96.38 181 MET A C 1
ATOM 1325 O O . MET A 1 181 ? 14.958 -3.099 -5.810 1.00 96.38 181 MET A O 1
ATOM 1329 N N . GLY A 1 182 ? 14.505 -3.732 -3.706 1.00 94.88 182 GLY A N 1
ATOM 1330 C CA . GLY A 1 182 ? 15.464 -4.833 -3.652 1.00 94.88 182 GLY A CA 1
ATOM 1331 C C . GLY A 1 182 ? 15.025 -6.089 -4.408 1.00 94.88 182 GLY A C 1
ATOM 1332 O O . GLY A 1 182 ? 15.811 -7.033 -4.515 1.00 94.88 182 GLY A O 1
ATOM 1333 N N . HIS A 1 183 ? 13.796 -6.133 -4.933 1.00 95.69 183 HIS A N 1
ATOM 1334 C CA . HIS A 1 183 ? 13.309 -7.294 -5.663 1.00 95.69 183 HIS A CA 1
ATOM 1335 C C . HIS A 1 183 ? 14.093 -7.475 -6.974 1.00 95.69 183 HIS A C 1
ATOM 1337 O O . HIS A 1 183 ? 14.212 -6.511 -7.733 1.00 95.69 183 HIS A O 1
ATOM 1343 N N . PRO A 1 184 ? 14.563 -8.693 -7.317 1.00 93.88 184 PRO A N 1
ATOM 1344 C CA . PRO A 1 184 ? 15.349 -8.927 -8.535 1.00 93.88 184 PRO A CA 1
ATOM 1345 C C . PRO A 1 184 ? 14.665 -8.448 -9.823 1.00 93.88 184 PRO A C 1
ATOM 1347 O O . PRO A 1 184 ? 15.318 -7.927 -10.723 1.00 93.88 184 PRO A O 1
ATOM 1350 N N . GLY A 1 185 ? 13.336 -8.579 -9.891 1.00 92.62 185 GLY A N 1
ATOM 1351 C CA . GLY A 1 185 ? 12.526 -8.100 -11.019 1.00 92.62 185 GLY A CA 1
ATOM 1352 C C . GLY A 1 185 ? 12.348 -6.576 -11.097 1.00 92.62 185 GLY A C 1
ATOM 1353 O O . GLY A 1 185 ? 11.821 -6.089 -12.090 1.00 92.62 185 GLY A O 1
ATOM 1354 N N . VAL A 1 186 ? 12.772 -5.829 -10.074 1.00 95.50 186 VAL A N 1
ATOM 1355 C CA . VAL A 1 186 ? 12.720 -4.359 -10.029 1.00 95.50 186 VAL A CA 1
ATOM 1356 C C . VAL A 1 186 ? 14.127 -3.781 -10.166 1.00 95.50 186 VAL A C 1
ATOM 1358 O O . VAL A 1 186 ? 14.367 -2.998 -11.079 1.00 95.50 186 VAL A O 1
ATOM 1361 N N . CYS A 1 187 ? 15.087 -4.210 -9.338 1.00 93.19 187 CYS A N 1
ATOM 1362 C CA . CYS A 1 187 ? 16.454 -3.678 -9.380 1.00 93.19 187 CYS A CA 1
ATOM 1363 C C . CYS A 1 187 ? 17.219 -4.033 -10.665 1.00 93.19 187 CYS A C 1
ATOM 1365 O O . CYS A 1 187 ? 18.090 -3.276 -11.083 1.00 93.19 187 CYS A O 1
ATOM 1367 N N . GLY A 1 188 ? 16.889 -5.160 -11.304 1.00 90.12 188 GLY A N 1
ATOM 1368 C CA . GLY A 1 188 ? 17.446 -5.556 -12.599 1.00 90.12 188 GLY A CA 1
ATOM 1369 C C . GLY A 1 188 ? 16.692 -4.990 -13.807 1.00 90.12 188 GLY A C 1
ATOM 1370 O O . GLY A 1 188 ? 17.029 -5.328 -14.940 1.00 90.12 188 GLY A O 1
ATOM 1371 N N . SER A 1 189 ? 15.647 -4.186 -13.589 1.00 91.06 189 SER A N 1
ATOM 1372 C CA . SER A 1 189 ? 14.795 -3.649 -14.653 1.00 91.06 189 SER A CA 1
ATOM 1373 C C . SER A 1 189 ? 15.389 -2.384 -15.275 1.00 91.06 189 SER A C 1
ATOM 1375 O O . SER A 1 189 ? 15.956 -1.540 -14.589 1.00 91.06 189 SER A O 1
ATOM 1377 N N . ASN A 1 190 ? 15.135 -2.174 -16.568 1.00 87.25 190 ASN A N 1
ATOM 1378 C CA . ASN A 1 190 ? 15.524 -0.954 -17.297 1.00 87.25 190 ASN A CA 1
ATOM 1379 C C . ASN A 1 190 ? 14.609 0.257 -17.015 1.00 87.25 190 ASN A C 1
ATOM 1381 O O . ASN A 1 190 ? 14.702 1.281 -17.687 1.00 87.25 190 ASN A O 1
ATOM 1385 N N . SER A 1 191 ? 13.680 0.133 -16.070 1.00 84.44 191 SER A N 1
ATOM 1386 C CA . SER A 1 191 ? 12.685 1.156 -15.740 1.00 84.44 191 SER A CA 1
ATOM 1387 C C . SER A 1 191 ? 12.847 1.523 -14.277 1.00 84.44 191 SER A C 1
ATOM 1389 O O . SER A 1 191 ? 13.069 0.634 -13.456 1.00 84.44 191 SER A O 1
ATOM 1391 N N . ALA A 1 192 ? 12.732 2.811 -13.954 1.00 85.00 192 ALA A N 1
ATOM 1392 C CA . ALA A 1 192 ? 12.814 3.273 -12.576 1.00 85.00 192 ALA A CA 1
ATOM 1393 C C . ALA A 1 192 ? 11.663 2.679 -11.752 1.00 85.00 192 ALA A C 1
ATOM 1395 O O . ALA A 1 192 ? 10.500 2.780 -12.141 1.00 85.00 192 ALA A O 1
ATOM 1396 N N . GLY A 1 193 ? 12.001 2.046 -10.629 1.00 88.12 193 GLY A N 1
ATOM 1397 C CA . GLY A 1 193 ? 11.022 1.542 -9.677 1.00 88.12 193 GLY A CA 1
ATOM 1398 C C . GLY A 1 193 ? 10.511 2.676 -8.805 1.00 88.12 193 GLY A C 1
ATOM 1399 O O . GLY A 1 193 ? 11.240 3.184 -7.958 1.00 88.12 193 GLY A O 1
ATOM 1400 N N . ALA A 1 194 ? 9.254 3.056 -9.004 1.00 93.38 194 ALA A N 1
ATOM 1401 C CA . ALA A 1 194 ? 8.582 4.043 -8.171 1.00 93.38 194 ALA A CA 1
ATOM 1402 C C . ALA A 1 194 ? 7.291 3.455 -7.602 1.00 93.38 194 ALA A C 1
ATOM 1404 O O . ALA A 1 194 ? 6.495 2.870 -8.345 1.00 93.38 194 ALA A O 1
ATOM 1405 N N . ILE A 1 195 ? 7.095 3.615 -6.297 1.00 96.94 195 ILE A N 1
ATOM 1406 C CA . ILE A 1 195 ? 5.934 3.149 -5.553 1.00 96.94 195 ILE A CA 1
ATOM 1407 C C . ILE A 1 195 ? 5.555 4.152 -4.464 1.00 96.94 195 ILE A C 1
ATOM 1409 O O . ILE A 1 195 ? 6.405 4.709 -3.770 1.00 96.94 195 ILE A O 1
ATOM 1413 N N . GLY A 1 196 ? 4.253 4.341 -4.303 1.00 97.38 196 GLY A N 1
ATOM 1414 C CA . GLY A 1 196 ? 3.627 4.904 -3.122 1.00 97.38 196 GLY A CA 1
ATOM 1415 C C . GLY A 1 196 ? 2.630 3.905 -2.555 1.00 97.38 196 GLY A C 1
ATOM 1416 O O . GLY A 1 196 ? 1.917 3.223 -3.294 1.00 97.38 196 GLY A O 1
ATOM 1417 N N . VAL A 1 197 ? 2.586 3.798 -1.236 1.00 98.12 197 VAL A N 1
ATOM 1418 C CA . VAL A 1 197 ? 1.657 2.936 -0.515 1.00 98.12 197 VAL A CA 1
ATOM 1419 C C . VAL A 1 197 ? 0.972 3.724 0.589 1.00 98.12 197 VAL A C 1
ATOM 1421 O O . VAL A 1 197 ? 1.607 4.491 1.312 1.00 98.12 197 VAL A O 1
ATOM 1424 N N . MET A 1 198 ? -0.334 3.517 0.716 1.00 98.19 198 MET A N 1
ATOM 1425 C CA . MET A 1 198 ? -1.138 3.944 1.852 1.00 98.19 198 MET A CA 1
ATOM 1426 C C . MET A 1 198 ? -1.742 2.693 2.481 1.00 98.19 198 MET A C 1
ATOM 1428 O O . MET A 1 198 ? -2.366 1.888 1.792 1.00 98.19 198 MET A O 1
ATOM 1432 N N . ALA A 1 199 ? -1.563 2.531 3.783 1.00 98.44 199 ALA A N 1
ATOM 1433 C CA . ALA A 1 199 ? -2.060 1.385 4.519 1.00 98.44 199 ALA A CA 1
ATOM 1434 C C . ALA A 1 199 ? -2.718 1.816 5.825 1.00 98.44 199 ALA A C 1
ATOM 1436 O O . ALA A 1 199 ? -2.347 2.825 6.420 1.00 98.44 199 ALA A O 1
ATOM 1437 N N . VAL A 1 200 ? -3.698 1.049 6.284 1.00 98.31 200 VAL A N 1
ATOM 1438 C CA . VAL A 1 200 ? -4.305 1.235 7.600 1.00 98.31 200 VAL A CA 1
ATOM 1439 C C . VAL A 1 200 ? -4.197 -0.065 8.367 1.00 98.31 200 VAL A C 1
ATOM 1441 O O . VAL A 1 200 ? -4.665 -1.097 7.893 1.00 98.31 200 VAL A O 1
ATOM 1444 N N . LYS A 1 201 ? -3.614 0.007 9.563 1.00 97.50 201 LYS A N 1
ATOM 1445 C CA . LYS A 1 201 ? -3.654 -1.055 10.565 1.00 97.50 201 LYS A CA 1
ATOM 1446 C C . LYS A 1 201 ? -4.703 -0.696 11.606 1.00 97.50 201 LYS A C 1
ATOM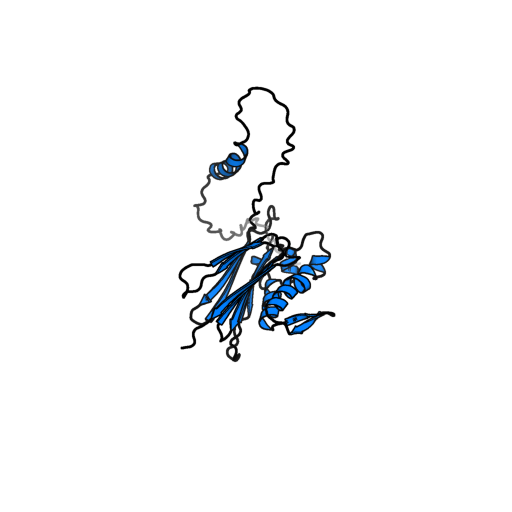 1448 O O . LYS A 1 201 ? -4.622 0.340 12.260 1.00 97.50 201 LYS A O 1
ATOM 1453 N N . LYS A 1 202 ? -5.714 -1.539 11.737 1.00 95.81 202 LYS A N 1
ATOM 1454 C CA . LYS A 1 202 ? -6.758 -1.463 12.754 1.00 95.81 202 LYS A CA 1
ATOM 1455 C C . LYS A 1 202 ? -6.398 -2.433 13.868 1.00 95.81 202 LYS A C 1
ATOM 1457 O O . LYS A 1 202 ? -6.023 -3.564 13.585 1.00 95.81 202 LYS A O 1
ATOM 1462 N N . THR A 1 203 ? -6.530 -1.995 15.112 1.00 94.00 203 THR A N 1
ATOM 1463 C CA . THR A 1 203 ? -6.424 -2.840 16.308 1.00 94.00 203 THR A CA 1
ATOM 1464 C C . THR A 1 203 ? -7.544 -2.476 17.279 1.00 94.00 203 THR A C 1
ATOM 1466 O O . THR A 1 203 ? -8.270 -1.501 17.068 1.00 94.00 203 THR A O 1
ATOM 1469 N N . GLN A 1 204 ? -7.666 -3.206 18.385 1.00 90.69 204 GLN A N 1
ATOM 1470 C CA . GLN A 1 204 ? -8.569 -2.848 19.486 1.00 90.69 204 GLN A CA 1
ATOM 1471 C C . GLN A 1 204 ? -8.281 -1.471 20.130 1.00 90.69 204 GLN A C 1
ATOM 1473 O O . GLN A 1 204 ? -9.118 -0.939 20.857 1.00 90.69 204 GLN A O 1
ATOM 1478 N N . TYR A 1 205 ? -7.099 -0.888 19.890 1.00 88.38 205 TYR A N 1
ATOM 1479 C CA . TYR A 1 205 ? -6.676 0.397 20.464 1.00 88.38 205 TYR A CA 1
ATOM 1480 C C . TYR A 1 205 ? -6.906 1.593 19.530 1.00 88.38 205 TYR A C 1
ATOM 1482 O O . TYR A 1 205 ? -6.679 2.743 19.927 1.00 88.38 205 TYR A O 1
ATOM 1490 N N . GLY A 1 206 ? -7.285 1.334 18.279 1.00 92.56 206 GLY A N 1
ATOM 1491 C CA . GLY A 1 206 ? -7.585 2.361 17.295 1.00 92.56 206 GLY A CA 1
ATOM 1492 C C . GLY A 1 206 ? -7.091 2.033 15.893 1.00 92.56 206 GLY A C 1
ATOM 1493 O O . GLY A 1 206 ? -6.774 0.892 15.554 1.00 92.56 206 GLY A O 1
ATOM 1494 N N . TYR A 1 207 ? -7.023 3.077 15.076 1.00 94.81 207 TYR A N 1
ATOM 1495 C CA . TYR A 1 207 ? -6.695 3.003 13.659 1.00 94.81 207 TYR A CA 1
ATOM 1496 C C . TYR A 1 207 ? -5.398 3.756 13.386 1.00 94.81 207 TYR A C 1
ATOM 1498 O O . TYR A 1 207 ? -5.214 4.897 13.818 1.00 94.81 207 TYR A O 1
ATOM 1506 N N . PHE A 1 208 ? -4.496 3.118 12.657 1.00 96.31 208 PHE A N 1
ATOM 1507 C CA . PHE A 1 208 ? -3.174 3.634 12.357 1.00 96.31 208 PHE A CA 1
ATOM 1508 C C . PHE A 1 208 ? -3.033 3.718 10.844 1.00 96.31 208 PHE A C 1
ATOM 1510 O O . PHE A 1 208 ? -2.882 2.706 10.166 1.00 96.31 208 PHE A O 1
ATOM 1517 N N . LEU A 1 209 ? -3.135 4.933 10.315 1.00 97.19 209 LEU A N 1
ATOM 1518 C CA . LEU A 1 209 ? -2.825 5.234 8.927 1.00 97.19 209 LEU A CA 1
ATOM 1519 C C . LEU A 1 209 ? -1.307 5.323 8.782 1.00 97.19 209 LEU A C 1
ATOM 1521 O O . LEU A 1 209 ? -0.666 6.085 9.500 1.00 97.19 209 LEU A O 1
ATOM 1525 N N . HIS A 1 210 ? -0.757 4.602 7.819 1.00 98.06 210 HIS A N 1
ATOM 1526 C CA . HIS A 1 210 ? 0.642 4.634 7.426 1.00 98.06 210 HIS A CA 1
ATOM 1527 C C . HIS A 1 210 ? 0.741 4.944 5.939 1.00 98.06 210 HIS A C 1
ATOM 1529 O O . HIS A 1 210 ? -0.102 4.532 5.141 1.00 98.06 210 HIS A O 1
ATOM 1535 N N . PHE A 1 211 ? 1.798 5.639 5.551 1.00 97.94 211 PHE A N 1
ATOM 1536 C CA . PHE A 1 211 ? 2.166 5.774 4.155 1.00 97.94 211 PHE A CA 1
ATOM 1537 C C . PHE A 1 211 ? 3.677 5.701 3.994 1.00 97.94 211 PHE A C 1
ATOM 1539 O O . PHE A 1 211 ? 4.433 6.066 4.897 1.00 97.94 211 PHE A O 1
ATOM 1546 N N . ALA A 1 212 ? 4.104 5.244 2.825 1.00 97.69 212 ALA A N 1
ATOM 1547 C CA . ALA A 1 212 ? 5.494 5.283 2.411 1.00 97.69 212 ALA A CA 1
ATOM 1548 C C . ALA A 1 212 ? 5.575 5.443 0.897 1.00 97.69 212 ALA A C 1
ATOM 1550 O O . ALA A 1 212 ? 4.746 4.889 0.176 1.00 97.69 212 ALA A O 1
ATOM 1551 N N . HIS A 1 213 ? 6.561 6.179 0.402 1.00 97.38 213 HIS A N 1
ATOM 1552 C CA . HIS A 1 213 ? 6.799 6.281 -1.032 1.00 97.38 213 HIS A CA 1
ATOM 1553 C C . HIS A 1 213 ? 8.257 6.606 -1.350 1.00 97.38 213 HIS A C 1
ATOM 1555 O O . HIS A 1 213 ? 8.970 7.201 -0.541 1.00 97.38 213 HIS A O 1
ATOM 1561 N N . ASN A 1 214 ? 8.683 6.226 -2.552 1.00 95.81 214 ASN A N 1
ATOM 1562 C CA . ASN A 1 214 ? 9.922 6.696 -3.176 1.00 95.81 214 ASN A CA 1
ATOM 1563 C C . ASN A 1 214 ? 9.660 7.490 -4.471 1.00 95.81 214 ASN A C 1
ATOM 1565 O O . ASN A 1 214 ? 10.586 7.763 -5.227 1.00 95.81 214 ASN A O 1
ATOM 1569 N N . THR A 1 215 ? 8.396 7.830 -4.745 1.00 93.94 215 THR A N 1
ATOM 1570 C CA . THR A 1 215 ? 8.010 8.784 -5.794 1.00 93.94 215 THR A CA 1
ATOM 1571 C C . THR A 1 215 ? 8.396 10.206 -5.388 1.00 93.94 215 THR A C 1
ATOM 1573 O O . THR A 1 215 ? 8.446 10.504 -4.194 1.00 93.94 215 THR A O 1
ATOM 1576 N N . ASP A 1 216 ? 8.577 11.099 -6.364 1.00 92.62 216 ASP A N 1
ATOM 1577 C CA . ASP A 1 216 ? 8.889 12.520 -6.125 1.00 92.62 216 ASP A CA 1
ATOM 1578 C C . ASP A 1 216 ? 7.895 13.173 -5.155 1.00 92.62 216 ASP A C 1
ATOM 1580 O O . ASP A 1 216 ? 8.277 13.915 -4.243 1.00 92.62 216 ASP A O 1
ATOM 1584 N N . SER A 1 217 ? 6.612 12.843 -5.316 1.00 93.69 217 SER A N 1
ATOM 1585 C CA . SER A 1 217 ? 5.544 13.250 -4.416 1.00 93.69 217 SER A CA 1
ATOM 1586 C C . SER A 1 217 ? 4.449 12.189 -4.276 1.00 93.69 217 SER A C 1
ATOM 1588 O O . SER A 1 217 ? 4.314 11.281 -5.103 1.00 93.69 217 SER A O 1
ATOM 1590 N N . PHE A 1 218 ? 3.681 12.277 -3.189 1.00 95.56 218 PHE A N 1
ATOM 1591 C CA . PHE A 1 218 ? 2.546 11.405 -2.903 1.00 95.56 218 PHE A CA 1
ATOM 1592 C C . PHE A 1 218 ? 1.467 12.164 -2.120 1.00 95.56 218 PHE A C 1
ATOM 1594 O O . PHE A 1 218 ? 1.673 12.583 -0.977 1.00 95.56 218 PHE A O 1
ATOM 1601 N N . ALA A 1 219 ? 0.312 12.362 -2.756 1.00 95.75 219 ALA A N 1
ATOM 1602 C CA . ALA A 1 219 ? -0.816 13.082 -2.178 1.00 95.75 219 ALA A CA 1
ATOM 1603 C C . ALA A 1 219 ? -1.688 12.152 -1.326 1.00 95.75 219 ALA A C 1
ATOM 1605 O O . ALA A 1 219 ? -2.079 11.069 -1.759 1.00 95.75 219 ALA A O 1
ATOM 1606 N N . LEU A 1 220 ? -2.025 12.603 -0.122 1.00 95.94 220 LEU A N 1
ATOM 1607 C CA . LEU A 1 220 ? -2.776 11.847 0.871 1.00 95.94 220 LEU A CA 1
ATOM 1608 C C . LEU A 1 220 ? -3.864 12.713 1.490 1.00 95.94 220 LEU A C 1
ATOM 1610 O O . LEU A 1 220 ? -3.661 13.900 1.749 1.00 95.94 220 LEU A O 1
ATOM 1614 N N . ALA A 1 221 ? -4.996 12.091 1.799 1.00 96.56 221 ALA A N 1
ATOM 1615 C CA . ALA A 1 221 ? -6.060 12.695 2.581 1.00 96.56 221 ALA A CA 1
ATOM 1616 C C . ALA A 1 221 ? -6.585 11.691 3.609 1.00 96.56 221 ALA A C 1
ATOM 1618 O O . ALA A 1 221 ? -6.687 10.497 3.336 1.00 96.56 221 ALA A O 1
ATOM 1619 N N . SER A 1 222 ? -6.919 12.176 4.802 1.00 96.06 222 SER A N 1
ATOM 1620 C CA . SER A 1 222 ? -7.538 11.376 5.858 1.00 96.06 222 SER A CA 1
ATOM 1621 C C . SER A 1 222 ? -8.607 12.178 6.585 1.00 96.06 222 SER A C 1
ATOM 1623 O O . SER A 1 222 ? -8.476 13.390 6.768 1.00 96.06 222 SER A O 1
ATOM 1625 N N . TYR A 1 223 ? -9.659 11.494 7.014 1.00 95.69 223 TYR A N 1
ATOM 1626 C CA . TYR A 1 223 ? -10.759 12.079 7.765 1.00 95.69 223 TYR A CA 1
ATOM 1627 C C . TYR A 1 223 ? -11.310 11.040 8.740 1.00 95.69 223 TYR A C 1
ATOM 1629 O O . TYR A 1 223 ? -11.447 9.871 8.380 1.00 95.69 223 TYR A O 1
ATOM 1637 N N . ALA A 1 224 ? -11.620 11.473 9.959 1.00 93.38 224 ALA A N 1
ATOM 1638 C CA . ALA A 1 224 ? -12.325 10.673 10.951 1.00 93.38 224 ALA A CA 1
ATOM 1639 C C . ALA A 1 224 ? -13.625 11.381 11.349 1.00 93.38 224 ALA A C 1
ATOM 1641 O O . ALA A 1 224 ? -13.699 12.607 11.330 1.00 93.38 224 ALA A O 1
ATOM 1642 N N . SER A 1 225 ? -14.650 10.622 11.733 1.00 91.31 225 SER A N 1
ATOM 1643 C CA . SER A 1 225 ? -15.976 11.167 12.068 1.00 91.31 225 SER A CA 1
ATOM 1644 C C . SER A 1 225 ? -15.976 12.115 13.273 1.00 91.31 225 SER A C 1
ATOM 1646 O O . SER A 1 225 ? -16.844 12.976 13.371 1.00 91.31 225 SER A O 1
ATOM 1648 N N . ASN A 1 226 ? -15.006 11.978 14.179 1.00 89.38 226 ASN A N 1
ATOM 1649 C CA . ASN A 1 226 ? -14.810 12.862 15.330 1.00 89.38 226 ASN A CA 1
ATOM 1650 C C . ASN A 1 226 ? -13.953 14.100 15.006 1.00 89.38 226 ASN A C 1
ATOM 1652 O O . ASN A 1 226 ? -13.610 14.871 15.903 1.00 89.38 226 ASN A O 1
ATOM 1656 N N . GLU A 1 227 ? -13.598 14.308 13.738 1.00 91.31 227 GLU A N 1
ATOM 1657 C CA . GLU A 1 227 ? -12.806 15.445 13.286 1.00 91.31 227 GLU A CA 1
ATOM 1658 C C . GLU A 1 227 ? -13.670 16.455 12.540 1.00 91.31 227 GLU A C 1
ATOM 1660 O O . GLU A 1 227 ? -14.570 16.115 11.772 1.00 91.31 227 GLU A O 1
ATOM 1665 N N . LYS A 1 228 ? -13.359 17.736 12.750 1.00 93.81 228 LYS A N 1
ATOM 1666 C CA . LYS A 1 228 ? -14.067 18.836 12.094 1.00 93.81 228 LYS A CA 1
ATOM 1667 C C . LYS A 1 228 ? -13.754 18.926 10.599 1.00 93.81 228 LYS A C 1
ATOM 1669 O O . LYS A 1 228 ? -14.654 19.160 9.804 1.00 93.81 228 LYS A O 1
ATOM 1674 N N . ASP A 1 229 ? -12.486 18.735 10.238 1.00 95.19 229 ASP A N 1
ATOM 1675 C CA . ASP A 1 229 ? -11.968 18.968 8.890 1.00 95.19 229 ASP A CA 1
ATOM 1676 C C . ASP A 1 229 ? -11.050 17.820 8.458 1.00 95.19 229 ASP A C 1
ATOM 1678 O O . ASP A 1 229 ? -10.261 17.309 9.262 1.00 95.19 229 ASP A O 1
ATOM 1682 N N . ALA A 1 230 ? -11.099 17.467 7.171 1.00 95.31 230 ALA A N 1
ATOM 1683 C CA . ALA A 1 230 ? -10.163 16.522 6.569 1.00 95.31 230 ALA A CA 1
ATOM 1684 C C . ALA A 1 230 ? -8.720 17.049 6.625 1.00 95.31 230 ALA A C 1
ATOM 1686 O O . ALA A 1 230 ? -8.461 18.253 6.545 1.00 95.31 230 ALA A O 1
ATOM 1687 N N . LYS A 1 231 ? -7.761 16.131 6.760 1.00 94.81 231 LYS A N 1
ATOM 1688 C CA . LYS A 1 231 ? -6.327 16.431 6.734 1.00 94.81 231 LYS A CA 1
ATOM 1689 C C . LYS A 1 231 ? -5.739 15.948 5.423 1.00 94.81 231 LYS A C 1
ATOM 1691 O O . LYS A 1 231 ? -5.763 14.749 5.155 1.00 94.81 231 LYS A O 1
ATOM 1696 N N . CYS A 1 232 ? -5.184 16.877 4.656 1.00 95.50 232 CYS A N 1
ATOM 1697 C CA . CYS A 1 232 ? -4.533 16.604 3.382 1.00 95.50 232 CYS A CA 1
ATOM 1698 C C . CYS A 1 232 ? -3.039 16.914 3.487 1.00 95.50 232 CYS A C 1
ATOM 1700 O O . CYS A 1 232 ? -2.654 17.912 4.097 1.00 95.50 232 CYS A O 1
ATOM 1702 N N . VAL A 1 233 ? -2.206 16.066 2.891 1.00 94.50 233 VAL A N 1
ATOM 1703 C CA . VAL A 1 233 ? -0.750 16.220 2.854 1.00 94.50 233 VAL A CA 1
ATOM 1704 C C . VAL A 1 233 ? -0.263 15.888 1.452 1.00 94.50 233 VAL A C 1
ATOM 1706 O O . VAL A 1 233 ? -0.604 14.844 0.905 1.00 94.50 233 VAL A O 1
ATOM 1709 N N . MET A 1 234 ? 0.560 16.768 0.888 1.00 94.62 234 MET A N 1
ATOM 1710 C CA . MET A 1 234 ? 1.385 16.452 -0.274 1.00 94.62 234 MET A CA 1
ATOM 1711 C C . MET A 1 234 ? 2.767 1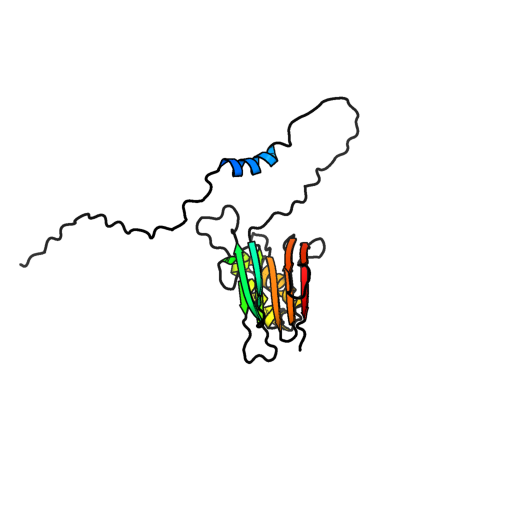6.068 0.244 1.00 94.62 234 MET A C 1
ATOM 1713 O O . MET A 1 234 ? 3.557 16.941 0.605 1.00 94.62 234 MET A O 1
ATOM 1717 N N . SER A 1 235 ? 3.028 14.767 0.365 1.00 94.56 235 SER A N 1
ATOM 1718 C CA . SER A 1 235 ? 4.334 14.281 0.800 1.00 94.56 235 SER A CA 1
ATOM 1719 C C . SER A 1 235 ? 5.323 14.376 -0.358 1.00 94.56 235 SER A C 1
ATOM 1721 O O . SER A 1 235 ? 4.939 14.163 -1.506 1.00 94.56 235 SER A O 1
ATOM 1723 N N . ARG A 1 236 ? 6.572 14.755 -0.083 1.00 94.06 236 ARG A N 1
ATOM 1724 C CA . ARG A 1 236 ? 7.614 14.964 -1.097 1.00 94.06 236 ARG A CA 1
ATOM 1725 C C . ARG A 1 236 ? 8.891 14.267 -0.665 1.00 94.06 236 ARG A C 1
ATOM 1727 O O . ARG A 1 236 ? 9.242 14.347 0.509 1.00 94.06 236 ARG A O 1
ATOM 1734 N N . LEU A 1 237 ? 9.581 13.631 -1.613 1.00 90.81 237 LEU A N 1
ATOM 1735 C CA . LEU A 1 237 ? 10.842 12.938 -1.343 1.00 90.81 237 LEU A CA 1
ATOM 1736 C C . LEU A 1 237 ? 11.926 13.921 -0.864 1.00 90.81 237 LEU A C 1
ATOM 1738 O O . LEU A 1 237 ? 12.579 13.678 0.148 1.00 90.81 237 LEU A O 1
ATOM 1742 N N . GLY A 1 238 ? 12.052 15.069 -1.540 1.00 82.50 238 GLY A N 1
ATOM 1743 C CA . GLY A 1 238 ? 13.033 16.109 -1.206 1.00 82.50 238 GLY A CA 1
ATOM 1744 C C . GLY A 1 238 ? 14.466 15.567 -1.120 1.00 82.50 238 GLY A C 1
ATOM 1745 O O . GLY A 1 238 ? 14.811 14.595 -1.786 1.00 82.50 238 GLY A O 1
ATOM 1746 N N . ASP A 1 239 ? 15.281 16.159 -0.244 1.00 76.81 239 ASP A N 1
ATOM 1747 C CA . ASP A 1 239 ? 16.640 15.680 0.064 1.00 76.81 239 ASP A CA 1
ATOM 1748 C C . ASP A 1 239 ? 16.644 14.552 1.122 1.00 76.81 239 ASP A C 1
ATOM 1750 O O . ASP A 1 239 ? 17.696 14.161 1.631 1.00 76.81 239 ASP A O 1
ATOM 1754 N N . HIS A 1 240 ? 15.469 14.036 1.507 1.00 60.94 240 HIS A N 1
ATOM 1755 C CA . HIS A 1 240 ? 15.279 13.189 2.692 1.00 60.94 240 HIS A CA 1
ATOM 1756 C C . HIS A 1 240 ? 15.677 11.714 2.500 1.00 60.94 240 HIS A C 1
ATOM 1758 O O . HIS A 1 240 ? 15.407 10.881 3.366 1.00 60.94 240 HIS A O 1
ATOM 1764 N N . GLY A 1 241 ? 16.372 11.385 1.410 1.00 68.81 241 GLY A N 1
ATOM 1765 C CA . GLY A 1 241 ? 16.884 10.046 1.123 1.00 68.81 241 GLY A CA 1
ATOM 1766 C C . GLY A 1 241 ? 16.026 9.277 0.120 1.00 68.81 241 GLY A C 1
ATOM 1767 O O . GLY A 1 241 ? 15.340 9.859 -0.710 1.00 68.81 241 GLY A O 1
ATOM 1768 N N . ASN A 1 242 ? 16.098 7.944 0.166 1.00 87.19 242 ASN A N 1
ATOM 1769 C CA . ASN A 1 242 ? 15.513 7.081 -0.869 1.00 87.19 242 ASN A CA 1
ATOM 1770 C C . ASN A 1 242 ? 14.024 6.758 -0.653 1.00 87.19 242 ASN A C 1
ATOM 1772 O O . ASN A 1 242 ? 13.389 6.224 -1.559 1.00 87.19 242 ASN A O 1
ATOM 1776 N N . VAL A 1 243 ? 13.482 7.002 0.547 1.00 94.62 243 VAL A N 1
ATOM 1777 C CA . VAL A 1 243 ? 12.095 6.684 0.924 1.00 94.62 243 VAL A CA 1
ATOM 1778 C C . VAL A 1 243 ? 11.599 7.700 1.947 1.00 94.62 243 VAL A C 1
ATOM 1780 O O . VAL A 1 243 ? 12.280 7.957 2.937 1.00 94.62 243 VAL A O 1
ATOM 1783 N N . VAL A 1 244 ? 10.384 8.207 1.754 1.00 95.94 244 VAL A N 1
ATOM 1784 C CA . VAL A 1 244 ? 9.656 9.009 2.744 1.00 95.94 244 VAL A CA 1
ATOM 1785 C C . VAL A 1 244 ? 8.530 8.184 3.346 1.00 95.94 244 VAL A C 1
ATOM 1787 O O . VA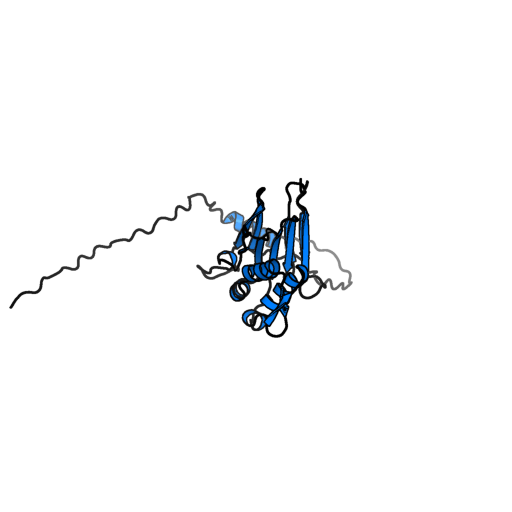L A 1 244 ? 7.883 7.393 2.661 1.00 95.94 244 VAL A O 1
ATOM 1790 N N . ARG A 1 245 ? 8.314 8.360 4.649 1.00 95.38 245 ARG A N 1
ATOM 1791 C CA . ARG A 1 245 ? 7.310 7.651 5.443 1.00 95.38 245 ARG A CA 1
ATOM 1792 C C . ARG A 1 245 ? 6.583 8.614 6.356 1.00 95.38 245 ARG A C 1
ATOM 1794 O O . ARG A 1 245 ? 7.119 9.649 6.751 1.00 95.38 245 ARG A O 1
ATOM 1801 N N . GLY A 1 246 ? 5.376 8.238 6.735 1.00 94.62 246 GLY A N 1
ATOM 1802 C CA . GLY A 1 246 ? 4.639 8.932 7.770 1.00 94.62 246 GLY A CA 1
ATOM 1803 C C . GLY A 1 246 ? 3.379 8.183 8.147 1.00 94.62 246 GLY A C 1
ATOM 1804 O O . GLY A 1 246 ? 3.086 7.092 7.656 1.00 94.62 246 GLY A O 1
ATOM 1805 N N . GLY A 1 247 ? 2.614 8.781 9.045 1.00 94.06 247 GLY A N 1
ATOM 1806 C CA . GLY A 1 247 ? 1.384 8.170 9.493 1.00 94.06 247 GLY A CA 1
ATOM 1807 C C . GLY A 1 247 ? 0.595 9.053 10.434 1.00 94.06 247 GLY A C 1
ATOM 1808 O O . GLY A 1 247 ? 1.011 10.147 10.817 1.00 94.06 247 GLY A O 1
ATOM 1809 N N . ARG A 1 248 ? -0.579 8.553 10.795 1.00 93.44 248 ARG A N 1
ATOM 1810 C CA . ARG A 1 248 ? -1.517 9.208 11.690 1.00 93.44 248 ARG A CA 1
ATOM 1811 C C . ARG A 1 248 ? -2.242 8.160 12.515 1.00 93.44 248 ARG A C 1
ATOM 1813 O O . ARG A 1 248 ? -2.753 7.183 11.980 1.00 93.44 248 ARG A O 1
ATOM 1820 N N . LYS A 1 249 ? -2.331 8.400 13.820 1.00 92.56 249 LYS A N 1
ATOM 1821 C CA . LYS A 1 249 ? -3.086 7.555 14.743 1.00 92.56 249 LYS A CA 1
ATOM 1822 C C . LYS A 1 249 ? -4.418 8.211 15.089 1.00 92.56 249 LYS A C 1
ATOM 1824 O O . LYS A 1 249 ? -4.439 9.363 15.515 1.00 92.56 249 LYS A O 1
ATOM 1829 N N . ILE A 1 250 ? -5.496 7.448 14.975 1.00 90.06 250 ILE A N 1
ATOM 1830 C CA . ILE A 1 250 ? -6.834 7.790 15.457 1.00 90.06 250 ILE A CA 1
ATOM 1831 C C . ILE A 1 250 ? -7.143 6.817 16.594 1.00 90.06 250 ILE A C 1
ATOM 1833 O O . ILE A 1 250 ? -7.132 5.603 16.402 1.00 90.06 250 ILE A O 1
ATOM 1837 N N . ARG A 1 251 ? -7.360 7.337 17.803 1.00 84.62 251 ARG A N 1
ATOM 1838 C CA . ARG A 1 251 ? -7.723 6.506 18.958 1.00 84.62 251 ARG A CA 1
ATOM 1839 C C . ARG A 1 251 ? -9.226 6.266 18.951 1.00 84.62 251 ARG A C 1
ATOM 1841 O O . ARG A 1 251 ? -9.989 7.201 18.734 1.00 84.62 251 ARG A O 1
ATOM 1848 N N . THR A 1 252 ? -9.628 5.033 19.221 1.00 78.19 252 THR A N 1
ATOM 1849 C CA . THR A 1 252 ? -11.006 4.718 19.594 1.00 78.19 252 THR A CA 1
ATOM 1850 C C . THR A 1 252 ? -11.159 5.018 21.080 1.00 78.19 252 THR A C 1
ATOM 1852 O O . THR A 1 252 ? -10.389 4.507 21.896 1.00 78.19 252 THR A O 1
ATOM 1855 N N . GLU A 1 253 ? -12.101 5.883 21.438 1.00 66.88 253 GLU A N 1
ATOM 1856 C CA . GLU A 1 253 ? -12.500 6.043 22.835 1.00 66.88 253 GLU A CA 1
ATOM 1857 C C . GLU A 1 253 ? -13.163 4.727 23.259 1.00 66.88 253 GLU A C 1
ATOM 1859 O O . GLU A 1 253 ? -14.101 4.271 22.609 1.00 66.88 253 GLU A O 1
ATOM 1864 N N . LYS A 1 254 ? -12.609 4.052 24.274 1.00 56.41 254 LYS A N 1
ATOM 1865 C CA . LYS A 1 254 ? -13.335 2.966 24.938 1.00 56.41 254 LYS A CA 1
ATOM 1866 C C . LYS A 1 254 ? -14.382 3.639 25.827 1.00 56.41 254 LYS A C 1
ATOM 1868 O O . LYS A 1 254 ? -13.992 4.459 26.659 1.00 56.41 254 LYS A O 1
ATOM 1873 N N . GLU A 1 255 ? -15.659 3.329 25.609 1.00 41.41 255 GLU A N 1
ATOM 1874 C CA . GLU A 1 255 ? -16.709 3.541 26.619 1.00 41.41 255 GLU A CA 1
ATOM 1875 C C . GLU A 1 255 ? -16.420 2.714 27.880 1.00 41.41 255 GLU A C 1
ATOM 1877 O O . GLU A 1 255 ? -15.874 1.589 27.745 1.00 41.41 255 GLU A O 1
#

Sequence (255 aa):
MFSEPNISLSTGSSAIERPSSTDGYASPVDQEKVIEMHSALLNLAQEGTIEGPNESTIESTPKKLDVDLITDTVGAIAIDMYGRIAAASSSGGIGMKHRGRVGPAALVGIGTAVIPCDERDEDQVSVAAVTSGTGEHMATTMASQKCADRLYHNTRRARGGQDMEANEDEAMESFVQADFMGHPGVCGSNSAGAIGVMAVKKTQYGYFLHFAHNTDSFALASYASNEKDAKCVMSRLGDHGNVVRGGRKIRTEKE

InterPro domains:
  IPR000246 Peptidase T2, asparaginase 2 [PF01112] (56-203)
  IPR000246 Peptidase T2, asparaginase 2 [PTHR10188] (60-236)
  IPR029055 Nucleophile aminohydrolases, N-terminal [SSF56235] (62-234)
  IPR037464 Threonine aspartase 1 [cd04514] (68-251)

Foldseek 3Di:
DDDDDDDDDDPDPPPPDDPDDPPDPDDPPCPPVVVVVVVVVVPPPDDDDDDDDDDDDDPPPPDPPPDDDDAFKDKDWDADPVRWIDIAMDGPDDPPDDPPDDFQRPDELQQKDKAAFDPPDPFRKIKIKGKDFDGVLSVVLSQRNQLRVCQRQQWAQDPPRDTDHHHNQRSQVRSVVPSRCVDCSNVVDPDHGWMKMWMWIQTPFFIKIKIKIQDQWDWDWDDDPPDPDIDIDTGGPPPVDRMDMDIDTDGDDDD